Protein AF-A0A942NJM6-F1 (afdb_monomer_lite)

Structure (mmCIF, N/CA/C/O backbone):
data_AF-A0A942NJM6-F1
#
_entry.id   AF-A0A942NJM6-F1
#
loop_
_atom_site.group_PDB
_atom_site.id
_atom_site.type_symbol
_atom_site.label_atom_id
_atom_site.label_alt_id
_atom_site.label_comp_id
_atom_site.label_asym_id
_atom_site.label_entity_id
_atom_site.label_seq_id
_atom_site.pdbx_PDB_ins_code
_atom_site.Cartn_x
_atom_site.Cartn_y
_atom_site.Cartn_z
_atom_site.occupancy
_atom_site.B_iso_or_equiv
_atom_site.auth_seq_id
_atom_site.auth_comp_id
_atom_site.auth_asym_id
_atom_site.auth_atom_id
_atom_site.pdbx_PDB_model_num
ATOM 1 N N . GLN A 1 1 ? -23.965 47.104 -23.873 1.00 61.44 1 GLN A N 1
ATOM 2 C CA . GLN A 1 1 ? -25.409 47.124 -23.544 1.00 61.44 1 GLN A CA 1
ATOM 3 C C . GLN A 1 1 ? -26.081 45.790 -23.864 1.00 61.44 1 GLN A C 1
ATOM 5 O O . GLN A 1 1 ? -26.693 45.247 -22.961 1.00 61.44 1 GLN A O 1
ATOM 10 N N . LEU A 1 2 ? -25.876 45.207 -25.053 1.00 71.38 2 LEU A N 1
ATOM 11 C CA . LEU A 1 2 ? -26.487 43.927 -25.464 1.00 71.38 2 LEU A CA 1
ATOM 12 C C . LEU A 1 2 ? -26.211 42.726 -24.532 1.00 71.38 2 LEU A C 1
ATOM 14 O O . LEU A 1 2 ? -27.143 42.021 -24.177 1.00 71.38 2 LEU A O 1
ATOM 18 N N . LEU A 1 3 ? -24.970 42.528 -24.067 1.00 64.19 3 LEU A N 1
ATOM 19 C CA . LEU A 1 3 ? -24.635 41.389 -23.193 1.00 64.19 3 LEU A CA 1
ATOM 20 C C . LEU A 1 3 ? -25.312 41.462 -21.814 1.00 64.19 3 LEU A C 1
ATOM 22 O O . LEU A 1 3 ? -25.713 40.443 -21.269 1.00 64.19 3 LEU A O 1
ATOM 26 N N . LYS A 1 4 ? -25.457 42.670 -21.254 1.00 72.50 4 LYS A N 1
ATOM 27 C CA . LYS A 1 4 ? -26.149 42.854 -19.970 1.00 72.50 4 LYS A CA 1
ATOM 28 C C . LYS A 1 4 ? -27.629 42.509 -20.086 1.00 72.50 4 LYS A C 1
ATOM 30 O O . LYS A 1 4 ? -28.149 41.872 -19.185 1.00 72.50 4 LYS A O 1
ATOM 35 N N . GLN A 1 5 ? -28.266 42.909 -21.186 1.00 79.69 5 GLN A N 1
ATOM 36 C CA . GLN A 1 5 ? -29.666 42.580 -21.422 1.00 79.69 5 GLN A CA 1
ATOM 37 C C . GLN A 1 5 ? -29.846 41.071 -21.620 1.00 79.69 5 GLN A C 1
ATOM 39 O O . GLN A 1 5 ? -30.681 40.483 -20.957 1.00 79.69 5 GLN A O 1
ATOM 44 N N . ALA A 1 6 ? -28.973 40.429 -22.403 1.00 71.44 6 ALA A N 1
ATOM 45 C CA . ALA A 1 6 ? -29.017 38.981 -22.603 1.00 71.44 6 ALA A CA 1
ATOM 46 C C . ALA A 1 6 ? -28.858 38.180 -21.297 1.00 71.44 6 ALA A C 1
ATOM 48 O O . ALA A 1 6 ? -29.528 37.173 -21.116 1.00 71.44 6 ALA A O 1
ATOM 49 N N . ILE A 1 7 ? -27.995 38.624 -20.373 1.00 70.31 7 ILE A N 1
ATOM 50 C CA . ILE A 1 7 ? -27.845 37.973 -19.061 1.00 70.31 7 ILE A CA 1
ATOM 51 C C . ILE A 1 7 ? -29.121 38.122 -18.225 1.00 70.31 7 ILE A C 1
ATOM 53 O O . ILE A 1 7 ? -29.539 37.153 -17.605 1.00 70.31 7 ILE A O 1
ATOM 57 N N . ILE A 1 8 ? -29.738 39.310 -18.217 1.00 76.00 8 ILE A N 1
ATOM 58 C CA . ILE A 1 8 ? -30.998 39.550 -17.496 1.00 76.00 8 ILE A CA 1
ATOM 59 C C . ILE A 1 8 ? -32.103 38.655 -18.065 1.00 76.00 8 ILE A C 1
ATOM 61 O O . ILE A 1 8 ? -32.748 37.936 -17.314 1.00 76.00 8 ILE A O 1
ATOM 65 N N . ASP A 1 9 ? -32.239 38.618 -19.390 1.00 76.25 9 ASP A N 1
ATOM 66 C CA . ASP A 1 9 ? -33.282 37.842 -20.060 1.00 76.25 9 ASP A CA 1
ATOM 67 C C . ASP A 1 9 ? -33.126 36.324 -19.817 1.00 76.25 9 ASP A C 1
ATOM 69 O O . ASP A 1 9 ? -34.122 35.621 -19.678 1.00 76.25 9 ASP A O 1
ATOM 73 N N . ILE A 1 10 ? -31.889 35.808 -19.737 1.00 71.31 10 ILE A N 1
ATOM 74 C CA . ILE A 1 10 ? -31.614 34.388 -19.439 1.00 71.31 10 ILE A CA 1
ATOM 75 C C . ILE A 1 10 ? -31.926 34.051 -17.978 1.00 71.31 10 ILE A C 1
ATOM 77 O O . ILE A 1 10 ? -32.500 33.000 -17.704 1.00 71.31 10 ILE A O 1
ATOM 81 N N . VAL A 1 11 ? -31.542 34.927 -17.046 1.00 68.19 11 VAL A N 1
ATOM 82 C CA . VAL A 1 11 ? -31.787 34.720 -15.612 1.00 68.19 11 VAL A CA 1
ATOM 83 C C . VAL A 1 11 ? -33.286 34.763 -15.306 1.00 68.19 11 VAL A C 1
ATOM 85 O O . VAL A 1 11 ? -33.770 33.910 -14.569 1.00 68.19 11 VAL A O 1
ATOM 88 N N . ASP A 1 12 ? -34.025 35.691 -15.918 1.00 70.69 12 ASP A N 1
ATOM 89 C CA . ASP A 1 12 ? -35.468 35.852 -15.694 1.00 70.69 12 ASP A CA 1
ATOM 90 C C . ASP A 1 12 ? -36.311 34.743 -16.354 1.00 70.69 12 ASP A C 1
ATOM 92 O O . ASP A 1 12 ? -37.451 34.511 -15.954 1.00 70.69 12 ASP A O 1
ATOM 96 N N . ALA A 1 13 ? -35.780 34.049 -17.367 1.00 68.12 13 ALA A N 1
ATOM 97 C CA . ALA A 1 13 ? -36.516 33.018 -18.098 1.00 68.12 13 ALA A CA 1
ATOM 98 C C . ALA A 1 13 ? -36.647 31.677 -17.347 1.00 68.12 13 ALA A C 1
ATOM 100 O O . ALA A 1 13 ? -37.438 30.842 -17.786 1.00 68.12 13 ALA A O 1
ATOM 101 N N . GLU A 1 14 ? -35.874 31.445 -16.273 1.00 59.50 14 GLU A N 1
ATOM 102 C CA . GLU A 1 14 ? -35.834 30.187 -15.491 1.00 59.50 14 GLU A CA 1
ATOM 103 C C . GLU A 1 14 ? -35.789 28.902 -16.356 1.00 59.50 14 GLU A C 1
ATOM 105 O O . GLU A 1 14 ? -36.275 27.836 -15.971 1.00 59.50 14 GLU A O 1
ATOM 110 N N . GLN A 1 15 ? -35.217 28.975 -17.564 1.00 63.19 15 GLN A N 1
ATOM 111 C CA . GLN A 1 15 ? -35.174 27.836 -18.477 1.00 63.19 15 GLN A CA 1
ATOM 112 C C . GLN A 1 15 ? -34.023 26.892 -18.119 1.00 63.19 15 GLN A C 1
ATOM 114 O O . GLN A 1 15 ? -32.854 27.275 -18.099 1.00 63.19 15 GLN A O 1
ATOM 119 N N . ASN A 1 16 ? -34.359 25.621 -17.886 1.00 62.72 16 ASN A N 1
ATOM 120 C CA . ASN A 1 16 ? -33.385 24.549 -17.694 1.00 62.72 16 ASN A CA 1
ATOM 121 C C . ASN A 1 16 ? -32.626 24.275 -19.005 1.00 62.72 16 ASN A C 1
ATOM 123 O O . ASN A 1 16 ? -33.103 23.530 -19.856 1.00 62.72 16 ASN A O 1
ATOM 127 N N . ASP A 1 17 ? -31.424 24.835 -19.143 1.00 63.38 17 ASP A N 1
ATOM 128 C CA . ASP A 1 17 ? -30.563 24.721 -20.339 1.00 63.38 17 ASP A CA 1
ATOM 129 C C . ASP A 1 17 ? -29.754 23.403 -20.404 1.00 63.38 17 ASP A C 1
ATOM 131 O O . ASP A 1 17 ? -28.777 23.263 -21.136 1.00 63.38 17 ASP A O 1
ATOM 135 N N . SER A 1 18 ? -30.125 22.399 -19.601 1.00 70.31 18 SER A N 1
ATOM 136 C CA . SER A 1 18 ? -29.426 21.111 -19.571 1.00 70.31 18 SER A CA 1
ATOM 137 C C . SER A 1 18 ? -30.276 20.004 -20.197 1.00 70.31 18 SER A C 1
ATOM 139 O O . SER A 1 18 ? -31.355 19.699 -19.677 1.00 70.31 18 SER A O 1
ATOM 141 N N . PRO A 1 19 ? -29.775 19.312 -21.241 1.00 70.12 19 PRO A N 1
ATOM 142 C CA . PRO A 1 19 ? -30.480 18.190 -21.862 1.00 70.12 19 PRO A CA 1
ATOM 143 C C . PRO A 1 19 ? -30.660 17.004 -20.902 1.00 70.12 19 PRO A C 1
ATOM 145 O O . PRO A 1 19 ? -31.461 16.113 -21.163 1.00 70.12 19 PRO A O 1
ATOM 148 N N . VAL A 1 20 ? -29.950 16.984 -19.768 1.00 75.00 20 VAL A N 1
ATOM 149 C CA . VAL A 1 20 ? -30.084 15.951 -18.729 1.00 75.00 20 VAL A CA 1
ATOM 150 C C . VAL A 1 20 ? -31.505 15.921 -18.157 1.00 75.00 20 VAL A C 1
ATOM 152 O O . VAL A 1 20 ? -32.086 14.844 -18.021 1.00 75.00 20 VAL A O 1
ATOM 155 N N . TYR A 1 21 ? -32.096 17.090 -17.891 1.00 71.56 21 TYR A N 1
ATOM 156 C CA . TYR A 1 21 ? -33.455 17.196 -17.342 1.00 71.56 21 TYR A CA 1
ATOM 157 C C . TYR A 1 21 ? -34.542 16.915 -18.384 1.00 71.56 21 TYR A C 1
ATOM 159 O O . TYR A 1 21 ? -35.691 16.684 -18.028 1.00 71.56 21 TYR A O 1
ATOM 167 N N . THR A 1 22 ? -34.187 16.880 -19.670 1.00 71.19 22 THR A N 1
ATOM 168 C CA . THR A 1 22 ? -35.099 16.467 -20.744 1.00 71.19 22 THR A CA 1
ATOM 169 C C . THR A 1 22 ? -35.362 14.959 -20.730 1.00 71.19 22 THR A C 1
ATOM 171 O O . THR A 1 22 ? -36.435 14.524 -21.138 1.00 71.19 22 THR A O 1
ATOM 174 N N . PHE A 1 23 ? -34.395 14.152 -20.276 1.00 70.69 23 PHE A N 1
ATOM 175 C CA . PHE A 1 23 ? -34.488 12.686 -20.306 1.00 70.69 23 PHE A CA 1
ATOM 176 C C . PHE A 1 23 ? -34.682 12.053 -18.923 1.00 70.69 23 PHE A C 1
ATOM 178 O O . PHE A 1 23 ? -35.143 10.915 -18.831 1.00 70.69 23 PHE A O 1
ATOM 185 N N . LEU A 1 24 ? -34.344 12.770 -17.848 1.00 75.12 24 LEU A N 1
ATOM 186 C CA . LEU A 1 24 ? -34.450 12.298 -16.468 1.00 75.12 24 LEU A CA 1
ATOM 187 C C . LEU A 1 24 ? -35.488 13.124 -15.699 1.00 75.12 24 LEU A C 1
ATOM 189 O O . LEU A 1 24 ? -35.146 13.998 -14.910 1.00 75.12 24 LEU A O 1
ATOM 193 N N . ASN A 1 25 ? -36.767 12.800 -15.902 1.00 67.00 25 ASN A N 1
ATOM 194 C CA . ASN A 1 25 ? -37.918 13.557 -15.377 1.00 67.00 25 ASN A CA 1
ATOM 195 C C . ASN A 1 25 ? -38.019 13.623 -13.836 1.00 67.00 25 ASN A C 1
ATOM 197 O O . ASN A 1 25 ? -38.842 14.370 -13.319 1.00 67.00 25 ASN A O 1
ATOM 201 N N . ASN A 1 26 ? -37.212 12.840 -13.109 1.00 69.62 26 ASN A N 1
ATOM 202 C CA . ASN A 1 26 ? -37.187 12.799 -11.640 1.00 69.62 26 ASN A CA 1
ATOM 203 C C . ASN A 1 26 ? -35.938 13.475 -11.044 1.00 69.62 26 ASN A C 1
ATOM 205 O O . ASN A 1 26 ? -35.648 13.292 -9.862 1.00 69.62 26 ASN A O 1
ATOM 209 N N . LEU A 1 27 ? -35.159 14.190 -11.859 1.00 62.00 27 LEU A N 1
ATOM 210 C CA . LEU A 1 27 ? -34.025 14.982 -11.400 1.00 62.00 27 LEU A CA 1
ATOM 211 C C . LEU A 1 27 ? -34.424 16.457 -11.380 1.00 62.00 27 LEU A C 1
ATOM 213 O O . LEU A 1 27 ? -34.828 17.001 -12.404 1.00 62.00 27 LEU A O 1
ATOM 217 N N . GLU A 1 28 ? -34.266 17.111 -10.234 1.00 65.12 28 GLU A N 1
ATOM 218 C CA . GLU A 1 28 ? -34.420 18.561 -10.126 1.00 65.12 28 GLU A CA 1
ATOM 219 C C . GLU A 1 28 ? -33.050 19.257 -10.233 1.00 65.12 28 GLU A C 1
ATOM 221 O O . GLU A 1 28 ? -32.035 18.703 -9.784 1.00 65.12 28 GLU A O 1
ATOM 226 N N . PRO A 1 29 ? -32.983 20.459 -10.832 1.00 64.69 29 PRO A N 1
ATOM 227 C CA . PRO A 1 29 ? -31.783 21.285 -10.809 1.00 64.69 29 PRO A CA 1
ATOM 228 C C . PRO A 1 29 ? -31.343 21.621 -9.377 1.00 64.69 29 PRO A C 1
ATOM 230 O O . PRO A 1 29 ? -32.194 21.846 -8.514 1.00 64.69 29 PRO A O 1
ATOM 233 N N . PRO A 1 30 ? -30.031 21.701 -9.093 1.00 61.28 30 PRO A N 1
ATOM 234 C CA . PRO A 1 30 ? -29.555 22.146 -7.790 1.00 61.28 30 PRO A CA 1
ATOM 235 C C . PRO A 1 30 ? -30.016 23.584 -7.517 1.00 61.28 30 PRO A C 1
ATOM 237 O O . PRO A 1 30 ? -29.624 24.508 -8.224 1.00 61.28 30 PRO A O 1
ATOM 240 N N . SER A 1 31 ? -30.825 23.791 -6.478 1.00 59.59 31 SER A N 1
ATOM 241 C CA . SER A 1 31 ? -31.174 25.133 -6.001 1.00 59.59 31 SER A CA 1
ATOM 242 C C . SER A 1 31 ? -30.037 25.699 -5.145 1.00 59.59 31 SER A C 1
ATOM 244 O O . SER A 1 31 ? -29.615 25.039 -4.188 1.00 59.59 31 SER A O 1
ATOM 246 N N . GLU A 1 32 ? -29.574 26.921 -5.420 1.00 40.41 32 GLU A N 1
ATOM 247 C CA . GLU A 1 32 ? -28.609 27.616 -4.561 1.00 40.41 32 GLU A CA 1
ATOM 248 C C . GLU A 1 32 ? -29.231 27.915 -3.186 1.00 40.41 32 GLU A C 1
ATOM 250 O O . GLU A 1 32 ? -29.909 28.919 -2.974 1.00 40.41 32 GLU A O 1
ATOM 255 N N . ARG A 1 33 ? -28.997 27.043 -2.200 1.00 36.31 33 ARG A N 1
ATOM 256 C CA . ARG A 1 33 ? -29.191 27.408 -0.794 1.00 36.31 33 ARG A CA 1
ATOM 257 C C . ARG A 1 33 ? -27.995 28.243 -0.363 1.00 36.31 33 ARG A C 1
ATOM 259 O O . ARG A 1 33 ? -26.930 27.700 -0.080 1.00 36.31 33 ARG A O 1
ATOM 266 N N . ILE A 1 34 ? -28.183 29.557 -0.283 1.00 33.53 34 ILE A N 1
ATOM 267 C CA . ILE A 1 34 ? -27.219 30.461 0.349 1.00 33.53 34 ILE A CA 1
ATOM 268 C C . ILE A 1 34 ? -27.221 30.169 1.860 1.00 33.53 34 ILE A C 1
ATOM 270 O O . ILE A 1 34 ? -27.981 30.750 2.631 1.00 33.53 34 ILE A O 1
ATOM 274 N N . ALA A 1 35 ? -26.384 29.223 2.279 1.00 30.16 35 ALA A N 1
ATOM 275 C CA . ALA A 1 35 ? -25.910 29.093 3.652 1.00 30.16 35 ALA A CA 1
ATOM 276 C C . ALA A 1 35 ? -24.592 29.883 3.785 1.00 30.16 35 ALA A C 1
ATOM 278 O O . ALA A 1 35 ? -23.827 29.941 2.818 1.00 30.16 35 ALA A O 1
ATOM 279 N N . PRO A 1 36 ? -24.307 30.520 4.937 1.00 28.09 36 PRO A N 1
ATOM 280 C CA . PRO A 1 36 ? -23.127 31.362 5.085 1.00 28.09 36 PRO A CA 1
ATOM 281 C C . PRO A 1 36 ? -21.844 30.561 4.818 1.00 28.09 36 PRO A C 1
ATOM 283 O O . PRO A 1 36 ? -21.578 29.528 5.425 1.00 28.09 36 PRO A O 1
ATOM 286 N N . THR A 1 37 ? -21.080 31.081 3.863 1.00 29.45 37 THR A N 1
ATOM 287 C CA . THR A 1 37 ? -19.813 30.616 3.291 1.00 29.45 37 THR A CA 1
ATOM 288 C C . THR A 1 37 ? -18.850 29.924 4.261 1.00 29.45 37 THR A C 1
ATOM 290 O O . THR A 1 37 ? -18.253 30.571 5.121 1.00 29.45 37 THR A O 1
ATOM 293 N N . VAL A 1 38 ? -18.548 28.656 3.971 1.00 25.66 38 VAL A N 1
ATOM 294 C CA . VAL A 1 38 ? -17.215 28.060 4.147 1.00 25.66 38 VAL A CA 1
ATOM 295 C C . VAL A 1 38 ? -16.777 27.585 2.761 1.00 25.66 38 VAL A C 1
ATOM 297 O O . VAL A 1 38 ? -17.541 26.931 2.057 1.00 25.66 38 VAL A O 1
ATOM 300 N N . LYS A 1 39 ? -15.586 28.007 2.322 1.00 27.00 39 LYS A N 1
ATOM 301 C CA . LYS A 1 39 ? -15.058 27.801 0.965 1.00 27.00 39 LYS A CA 1
ATOM 302 C C . LYS A 1 39 ? -15.051 26.314 0.582 1.00 27.00 39 LYS A C 1
ATOM 304 O O . LYS A 1 39 ? -14.188 25.569 1.033 1.00 27.00 39 LYS A O 1
ATOM 309 N N . ALA A 1 40 ? -15.976 25.921 -0.289 1.00 25.77 40 ALA A N 1
ATOM 310 C CA . ALA A 1 40 ? -15.977 24.632 -0.965 1.00 25.77 40 ALA A CA 1
ATOM 311 C C . ALA A 1 40 ? -15.141 24.732 -2.251 1.00 25.77 40 ALA A C 1
ATOM 313 O O . ALA A 1 40 ? -15.434 25.543 -3.130 1.00 25.77 40 ALA A O 1
ATOM 314 N N . SER A 1 41 ? -14.087 23.921 -2.346 1.00 27.52 41 SER A N 1
ATOM 315 C CA . SER A 1 41 ? -13.418 23.621 -3.614 1.00 27.52 41 SER A CA 1
ATOM 316 C C . SER A 1 41 ? -14.187 22.495 -4.304 1.00 27.52 41 SER A C 1
ATOM 318 O O . SER A 1 41 ? -14.565 21.513 -3.668 1.00 27.52 41 SER A O 1
ATOM 320 N N . ALA A 1 42 ? -14.460 22.676 -5.591 1.00 30.64 42 ALA A N 1
ATOM 321 C CA . ALA A 1 42 ? -15.361 21.856 -6.384 1.00 30.64 42 ALA A CA 1
ATOM 322 C C . ALA A 1 42 ? -14.867 20.410 -6.571 1.00 30.64 42 ALA A C 1
ATOM 324 O O . ALA A 1 42 ? -13.776 20.177 -7.087 1.00 30.64 42 ALA A O 1
ATOM 325 N N . THR A 1 43 ? -15.733 19.445 -6.259 1.00 29.17 43 THR A N 1
ATOM 326 C CA . THR A 1 43 ? -15.750 18.116 -6.881 1.00 29.17 43 THR A CA 1
ATOM 327 C C . THR A 1 43 ? -17.197 17.783 -7.239 1.00 29.17 43 THR A C 1
ATOM 329 O O . THR A 1 43 ? -18.073 17.707 -6.383 1.00 29.17 43 THR A O 1
ATOM 332 N N . VAL A 1 44 ? -17.469 17.633 -8.534 1.00 30.02 44 VAL A N 1
ATOM 333 C CA . VAL A 1 44 ? -18.710 17.033 -9.033 1.00 30.02 44 VAL A CA 1
ATOM 334 C C . VAL A 1 44 ? -18.560 15.518 -8.923 1.00 30.02 44 VAL A C 1
ATOM 336 O O . VAL A 1 44 ? -17.852 14.902 -9.713 1.00 30.02 44 VAL A O 1
ATOM 339 N N . SER A 1 45 ? -19.214 14.930 -7.922 1.00 30.03 45 SER A N 1
ATOM 340 C CA . SER A 1 45 ? -19.460 13.491 -7.828 1.00 30.03 45 SER A CA 1
ATOM 341 C C . SER A 1 45 ? -20.957 13.255 -7.995 1.00 30.03 45 SER A C 1
ATOM 343 O O . SER A 1 45 ? -21.758 13.670 -7.160 1.00 30.03 45 SER A O 1
ATOM 345 N N . ALA A 1 46 ? -21.334 12.598 -9.089 1.00 32.56 46 ALA A N 1
ATOM 346 C CA . ALA A 1 46 ? -22.652 12.008 -9.254 1.00 32.56 46 ALA A CA 1
ATOM 347 C C . ALA A 1 46 ? -22.538 10.505 -8.971 1.00 32.56 46 ALA A C 1
ATOM 349 O O . ALA A 1 46 ? -22.286 9.721 -9.880 1.00 32.56 46 ALA A O 1
ATOM 350 N N . ALA A 1 47 ? -22.698 10.111 -7.706 1.00 32.28 47 ALA A N 1
ATOM 351 C CA . ALA A 1 47 ? -23.079 8.757 -7.305 1.00 32.28 47 ALA A CA 1
ATOM 352 C C . ALA A 1 47 ? -23.504 8.751 -5.828 1.00 32.28 47 ALA A C 1
ATOM 354 O O . ALA A 1 47 ? -22.716 9.121 -4.967 1.00 32.28 47 ALA A O 1
ATOM 355 N N . ALA A 1 48 ? -24.750 8.324 -5.588 1.00 31.36 48 ALA A N 1
ATOM 356 C CA . ALA A 1 48 ? -25.368 7.955 -4.310 1.00 31.36 48 ALA A CA 1
ATOM 357 C C . ALA A 1 48 ? -25.062 8.868 -3.106 1.00 31.36 48 ALA A C 1
ATOM 359 O O . ALA A 1 48 ? -24.078 8.694 -2.394 1.00 31.36 48 ALA A O 1
ATOM 360 N N . ALA A 1 49 ? -25.983 9.796 -2.836 1.00 30.64 49 ALA A N 1
ATOM 361 C CA . ALA A 1 49 ? -26.027 10.538 -1.586 1.00 30.64 49 ALA A CA 1
ATOM 362 C C . ALA A 1 49 ? -26.103 9.568 -0.393 1.00 30.64 49 ALA A C 1
ATOM 364 O O . ALA A 1 49 ? -27.155 8.986 -0.116 1.00 30.64 49 ALA A O 1
ATOM 365 N N . GLU A 1 50 ? -24.999 9.420 0.338 1.00 33.12 50 GLU A N 1
ATOM 366 C CA . GLU A 1 50 ? -25.073 9.055 1.746 1.00 33.12 50 GLU A CA 1
ATOM 367 C C . GLU A 1 50 ? -25.907 10.142 2.428 1.00 33.12 50 GLU A C 1
ATOM 369 O O . GLU A 1 50 ? -25.585 11.331 2.397 1.00 33.12 50 GLU A O 1
ATOM 374 N N . THR A 1 51 ? -27.058 9.744 2.964 1.00 31.55 51 THR A N 1
ATOM 375 C CA . THR A 1 51 ? -27.889 10.634 3.772 1.00 31.55 51 THR A CA 1
ATOM 376 C C . THR A 1 51 ? -27.024 11.126 4.933 1.00 31.55 51 THR A C 1
ATOM 378 O O . THR A 1 51 ? -26.415 10.276 5.586 1.00 31.55 51 THR A O 1
ATOM 381 N N . PRO A 1 52 ? -26.946 12.438 5.229 1.00 35.94 52 PRO A N 1
ATOM 382 C CA . PRO A 1 52 ? -26.232 12.902 6.407 1.00 35.94 52 PRO A CA 1
ATOM 383 C C . PRO A 1 52 ? -26.946 12.321 7.627 1.00 35.94 52 PRO A C 1
ATOM 385 O O . PRO A 1 52 ? -28.035 12.763 8.001 1.00 35.94 52 PRO A O 1
ATOM 388 N N . LEU A 1 53 ? -26.373 11.267 8.205 1.00 35.84 53 LEU A N 1
ATOM 389 C CA . LEU A 1 53 ? -26.785 10.773 9.505 1.00 35.84 53 LEU A CA 1
ATOM 390 C C . LEU A 1 53 ? -26.552 11.918 10.494 1.00 35.84 53 LEU A C 1
ATOM 392 O O . LEU A 1 53 ? -25.495 12.551 10.492 1.00 35.84 53 LEU A O 1
ATOM 396 N N . ALA A 1 54 ? -27.573 12.210 11.300 1.00 34.75 54 ALA A N 1
ATOM 397 C CA . ALA A 1 54 ? -27.459 13.110 12.439 1.00 34.75 54 ALA A CA 1
ATOM 398 C C . ALA A 1 54 ? -26.198 12.758 13.254 1.00 34.75 54 ALA A C 1
ATOM 400 O O . ALA A 1 54 ? -25.852 11.575 13.307 1.00 34.75 54 ALA A O 1
ATOM 401 N N . PRO A 1 55 ? -25.516 13.734 13.884 1.00 38.41 55 PRO A N 1
ATOM 402 C CA . PRO A 1 55 ? -24.321 13.449 14.668 1.00 38.41 55 PRO A CA 1
ATOM 403 C C . PRO A 1 55 ? -24.678 12.422 15.746 1.00 38.41 55 PRO A C 1
ATOM 405 O O . PRO A 1 55 ? -25.426 12.726 16.677 1.00 38.41 55 PRO A O 1
ATOM 408 N N . GLU A 1 56 ? -24.204 11.184 15.575 1.00 50.44 56 GLU A N 1
ATOM 409 C CA . GLU A 1 56 ? -24.351 10.135 16.577 1.00 50.44 56 GLU A CA 1
ATOM 410 C C . GLU A 1 56 ? -23.740 10.669 17.873 1.00 50.44 56 GLU A C 1
ATOM 412 O O . GLU A 1 56 ? -22.589 11.110 17.906 1.00 50.44 56 GLU A O 1
ATOM 417 N N . SER A 1 57 ? -24.528 10.668 18.948 1.00 51.56 57 SER A N 1
ATOM 418 C CA . SER A 1 57 ? -24.031 10.975 20.284 1.00 51.56 57 SER A CA 1
ATOM 419 C C . SER A 1 57 ? -22.840 10.064 20.578 1.00 51.56 57 SER A C 1
ATOM 421 O O . SER A 1 57 ? -23.000 8.841 20.584 1.00 51.56 57 SER A O 1
ATOM 423 N N . VAL A 1 58 ? -21.661 10.648 20.804 1.00 57.06 58 VAL A N 1
ATOM 424 C CA . VAL A 1 58 ? -20.425 9.914 21.103 1.00 57.06 58 VAL A CA 1
ATOM 425 C C . VAL A 1 58 ? -20.679 9.002 22.302 1.00 57.06 58 VAL A C 1
ATOM 427 O O . VAL A 1 58 ? -20.880 9.478 23.417 1.00 57.06 58 VAL A O 1
ATOM 430 N N . ASN A 1 59 ? -20.719 7.689 22.073 1.00 73.38 59 ASN A N 1
ATOM 431 C CA . ASN A 1 59 ? -20.846 6.702 23.139 1.00 73.38 59 ASN A CA 1
ATOM 432 C C . ASN A 1 59 ? -19.519 6.684 23.925 1.00 73.38 59 ASN A C 1
ATOM 434 O O . ASN A 1 59 ? -18.502 6.299 23.341 1.00 73.38 59 ASN A O 1
ATOM 438 N N . PRO A 1 60 ? -19.491 7.062 25.220 1.00 75.12 60 PRO A N 1
ATOM 439 C CA . PRO A 1 60 ? -18.249 7.128 25.994 1.00 75.12 60 PRO A CA 1
ATOM 440 C C . PRO A 1 60 ? -17.469 5.806 26.002 1.00 75.12 60 PRO A C 1
ATOM 442 O O . PRO A 1 60 ? -16.243 5.812 25.954 1.00 75.12 60 PRO A O 1
ATOM 445 N N . ALA A 1 61 ? -18.171 4.667 25.968 1.00 83.06 61 ALA A N 1
ATOM 446 C CA . ALA A 1 61 ? -17.540 3.352 25.887 1.00 83.06 61 ALA A CA 1
ATOM 447 C C . ALA A 1 61 ? -16.867 3.096 24.525 1.00 83.06 61 ALA A C 1
ATOM 449 O O . ALA A 1 61 ? -15.835 2.435 24.469 1.00 83.06 61 ALA A O 1
ATOM 450 N N . ALA A 1 62 ? -17.414 3.628 23.426 1.00 86.81 62 ALA A N 1
ATOM 451 C CA . ALA A 1 62 ? -16.793 3.516 22.105 1.00 86.81 62 ALA A CA 1
ATOM 452 C C . ALA A 1 62 ? -15.530 4.385 21.998 1.00 86.81 62 ALA A C 1
ATOM 454 O O . ALA A 1 62 ? -14.550 3.957 21.396 1.00 86.81 62 ALA A O 1
ATOM 455 N N . SER A 1 63 ? -15.524 5.567 22.623 1.00 88.69 63 SER A N 1
ATOM 456 C CA . SER A 1 63 ? -14.335 6.430 22.674 1.00 88.69 63 SER A CA 1
ATOM 457 C C . SER A 1 63 ? -13.178 5.762 23.420 1.00 88.69 63 SER A C 1
ATOM 459 O O . SER A 1 63 ? -12.052 5.758 22.931 1.00 88.69 63 SER A O 1
ATOM 461 N N . GLU A 1 64 ? -13.462 5.151 24.571 1.00 92.56 64 GLU A N 1
ATOM 462 C CA . GLU A 1 64 ? -12.466 4.422 25.365 1.00 92.56 64 GLU A CA 1
ATOM 463 C C . GLU A 1 64 ? -11.903 3.214 24.595 1.00 92.56 64 GLU A C 1
ATOM 465 O O . GLU A 1 64 ? -10.690 3.030 24.500 1.00 92.56 64 GLU A O 1
ATOM 470 N N . LEU A 1 65 ? -12.776 2.418 23.964 1.00 94.12 65 LEU A N 1
ATOM 471 C CA . LEU A 1 65 ? -12.356 1.289 23.128 1.00 94.12 65 LEU A CA 1
ATOM 472 C C . LEU A 1 65 ? -11.488 1.732 21.945 1.00 94.12 65 LEU A C 1
ATOM 474 O O . LEU A 1 65 ? -10.532 1.038 21.601 1.00 94.12 65 LEU A O 1
ATOM 478 N N . LEU A 1 66 ? -11.807 2.871 21.324 1.00 93.81 66 LEU A N 1
ATOM 479 C CA . LEU A 1 66 ? -11.011 3.432 20.237 1.00 93.81 66 LEU A CA 1
ATOM 480 C C . LEU A 1 66 ? -9.621 3.841 20.722 1.00 93.81 66 LEU A C 1
ATOM 482 O O . LEU A 1 66 ? -8.634 3.480 20.086 1.00 93.81 66 LEU A O 1
ATOM 486 N N . GLN A 1 67 ? -9.530 4.529 21.860 1.00 94.00 67 GLN A N 1
ATOM 487 C CA . GLN A 1 67 ? -8.245 4.929 22.429 1.00 94.00 67 GLN A CA 1
ATOM 488 C C . GLN A 1 67 ? -7.367 3.710 22.742 1.00 94.00 67 GLN A C 1
ATOM 490 O O . GLN A 1 67 ? -6.195 3.682 22.368 1.00 94.00 67 GLN A O 1
ATOM 495 N N . GLN A 1 68 ? -7.943 2.659 23.332 1.00 96.56 68 GLN A N 1
ATOM 496 C CA . GLN A 1 68 ? -7.228 1.403 23.574 1.00 96.56 68 GLN A CA 1
ATOM 497 C C . GLN A 1 68 ? -6.814 0.707 22.269 1.00 96.56 68 GLN A C 1
ATOM 499 O O . GLN A 1 68 ? -5.728 0.135 22.195 1.00 96.56 68 GLN A O 1
ATOM 504 N N . ALA A 1 69 ? -7.652 0.748 21.227 1.00 95.69 69 ALA A N 1
ATOM 505 C CA . ALA A 1 69 ? -7.343 0.127 19.938 1.00 95.69 69 ALA A CA 1
ATOM 506 C C . ALA A 1 69 ? -6.196 0.849 19.218 1.00 95.69 69 ALA A C 1
ATOM 508 O O . ALA A 1 69 ? -5.351 0.201 18.594 1.00 95.69 69 ALA A O 1
ATOM 509 N N . ILE A 1 70 ? -6.164 2.179 19.315 1.00 93.06 70 ILE A N 1
ATOM 510 C CA . ILE A 1 70 ? -5.068 3.015 18.824 1.00 93.06 70 ILE A CA 1
ATOM 511 C C . ILE A 1 70 ? -3.788 2.664 19.582 1.00 93.06 70 ILE A C 1
ATOM 513 O O . ILE A 1 70 ? -2.804 2.300 18.947 1.00 93.06 70 ILE A O 1
ATOM 517 N N . GLU A 1 71 ? -3.816 2.665 20.916 1.00 94.88 71 GLU A N 1
ATOM 518 C CA . GLU A 1 71 ? -2.650 2.340 21.748 1.00 94.88 71 GLU A CA 1
ATOM 519 C C . GLU A 1 71 ? -2.114 0.922 21.485 1.00 94.88 71 GLU A C 1
ATOM 521 O O . GLU A 1 71 ? -0.905 0.703 21.389 1.00 94.88 71 GLU A O 1
ATOM 526 N N . ALA A 1 72 ? -3.003 -0.053 21.282 1.00 96.62 72 ALA A N 1
ATOM 527 C CA . ALA A 1 72 ? -2.616 -1.405 20.895 1.00 96.62 72 ALA A CA 1
ATOM 528 C C . ALA A 1 72 ? -1.876 -1.424 19.544 1.00 96.62 72 ALA A C 1
ATOM 530 O O . ALA A 1 72 ? -0.846 -2.089 19.422 1.00 96.62 72 ALA A O 1
ATOM 531 N N . LYS A 1 73 ? -2.335 -0.655 18.541 1.00 94.12 73 LYS A N 1
ATOM 532 C CA . LYS A 1 73 ? -1.615 -0.497 17.261 1.00 94.12 73 LYS A CA 1
ATOM 533 C C . LYS A 1 73 ? -0.244 0.153 17.461 1.00 94.12 73 LYS A C 1
ATOM 535 O O . LYS A 1 73 ? 0.724 -0.370 16.906 1.00 94.12 73 LYS A O 1
ATOM 540 N N . LYS A 1 74 ? -0.145 1.210 18.279 1.00 91.56 74 LYS A N 1
ATOM 541 C CA . LYS A 1 74 ? 1.132 1.890 18.580 1.00 91.56 74 LYS A CA 1
ATOM 542 C C . LYS A 1 74 ? 2.169 0.912 19.126 1.00 91.56 74 LYS A C 1
ATOM 544 O O . LYS A 1 74 ?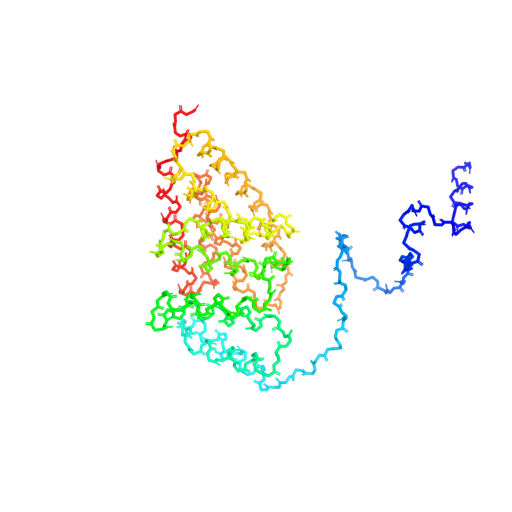 3.305 0.846 18.654 1.00 91.56 74 LYS A O 1
ATOM 549 N N . ASN A 1 75 ? 1.728 0.051 20.041 1.00 94.25 75 ASN A N 1
ATOM 550 C CA . ASN A 1 75 ? 2.539 -1.003 20.651 1.00 94.25 75 ASN A CA 1
ATOM 551 C C . ASN A 1 75 ? 2.716 -2.253 19.770 1.00 94.25 75 ASN A C 1
ATOM 553 O O . ASN A 1 75 ? 3.308 -3.239 20.205 1.00 94.25 75 ASN A O 1
ATOM 557 N N . SER A 1 76 ? 2.238 -2.227 18.521 1.00 94.75 76 SER A N 1
ATOM 558 C CA . SER A 1 76 ? 2.245 -3.362 17.587 1.00 94.75 76 SER A CA 1
ATOM 559 C C . SER A 1 76 ? 1.494 -4.610 18.088 1.00 94.75 76 SER A C 1
ATOM 561 O O . SER A 1 76 ? 1.664 -5.696 17.527 1.00 94.75 76 SER A O 1
ATOM 563 N N . ASP A 1 77 ? 0.620 -4.470 19.090 1.00 97.38 77 ASP A N 1
ATOM 564 C CA . ASP A 1 77 ? -0.288 -5.520 19.557 1.00 97.38 77 ASP A CA 1
ATOM 565 C C . ASP A 1 77 ? -1.546 -5.561 18.678 1.00 97.38 77 ASP A C 1
ATOM 567 O O . ASP A 1 77 ? -2.658 -5.162 19.038 1.00 97.38 77 ASP A O 1
ATOM 571 N N . PHE A 1 78 ? -1.353 -6.044 17.454 1.00 97.69 78 PHE A N 1
ATOM 572 C CA . PHE A 1 78 ? -2.426 -6.139 16.471 1.00 97.69 78 PHE A CA 1
ATOM 573 C C . PHE A 1 78 ? -3.488 -7.185 16.832 1.00 97.69 78 PHE A C 1
ATOM 575 O O . PHE A 1 78 ? -4.610 -7.104 16.329 1.00 97.69 78 PHE A O 1
ATOM 582 N N . LEU A 1 79 ? -3.170 -8.149 17.704 1.00 97.81 79 LEU A N 1
ATOM 583 C CA . LEU A 1 79 ? -4.141 -9.138 18.165 1.00 97.81 79 LEU A CA 1
ATOM 584 C C . LEU A 1 79 ? -5.133 -8.501 19.146 1.00 97.81 79 LEU A C 1
ATOM 586 O O . LEU A 1 79 ? -6.344 -8.684 18.992 1.00 97.81 79 LEU A O 1
ATOM 590 N N . LEU A 1 80 ? -4.642 -7.689 20.088 1.00 98.25 80 LEU A N 1
ATOM 591 C CA . LEU A 1 80 ? -5.494 -6.872 20.946 1.00 98.25 80 LEU A CA 1
ATOM 592 C C . LEU A 1 80 ? -6.268 -5.829 20.131 1.00 98.25 80 LEU A C 1
ATOM 594 O O . LEU A 1 80 ? -7.486 -5.720 20.284 1.00 98.25 80 LEU A O 1
ATOM 598 N N . ALA A 1 81 ? -5.607 -5.125 19.204 1.00 98.19 81 ALA A N 1
ATOM 599 C CA . ALA A 1 81 ? -6.277 -4.159 18.332 1.00 98.19 81 ALA A CA 1
ATOM 600 C C . ALA A 1 81 ? -7.429 -4.808 17.543 1.00 98.19 81 ALA A C 1
ATOM 602 O O . ALA A 1 81 ? -8.528 -4.258 17.486 1.00 98.19 81 ALA A O 1
ATOM 603 N N . LYS A 1 82 ? -7.226 -6.016 16.995 1.00 98.31 82 LYS A N 1
ATOM 604 C CA . LYS A 1 82 ? -8.278 -6.796 16.323 1.00 98.31 82 LYS A CA 1
ATOM 605 C C . LYS A 1 82 ? -9.470 -7.051 17.250 1.00 98.31 82 LYS A C 1
ATOM 607 O O . LYS A 1 82 ? -10.616 -6.859 16.837 1.00 98.31 82 LYS A O 1
ATOM 612 N N . ALA A 1 83 ? -9.233 -7.467 18.494 1.00 98.19 83 ALA A N 1
ATOM 613 C CA . ALA A 1 83 ? -10.302 -7.715 19.463 1.00 98.19 83 ALA A CA 1
ATOM 614 C C . ALA A 1 83 ? -11.092 -6.434 19.806 1.00 98.19 83 ALA A C 1
ATOM 616 O O . ALA A 1 83 ? -12.327 -6.457 19.885 1.00 98.19 83 ALA A O 1
ATOM 617 N N . LEU A 1 84 ? -10.399 -5.302 19.941 1.00 98.19 84 LEU A N 1
ATOM 618 C CA . LEU A 1 84 ? -11.008 -4.004 20.234 1.00 98.19 84 LEU A CA 1
ATOM 619 C C . LEU A 1 84 ? -11.817 -3.466 19.043 1.00 98.19 84 LEU A C 1
ATOM 621 O O . LEU A 1 84 ? -12.987 -3.124 19.214 1.00 98.19 84 LEU A O 1
ATOM 625 N N . TYR A 1 85 ? -11.278 -3.506 17.818 1.00 97.50 85 TYR A N 1
ATOM 626 C CA . TYR A 1 85 ? -12.028 -3.127 16.609 1.00 97.50 85 TYR A CA 1
ATOM 627 C C . TYR A 1 85 ? -13.208 -4.059 16.320 1.00 97.50 85 TYR A C 1
ATOM 629 O O . TYR A 1 85 ? -14.239 -3.606 15.827 1.00 97.50 85 TYR A O 1
ATOM 637 N N . THR A 1 86 ? -13.119 -5.338 16.698 1.00 97.25 86 THR A N 1
ATOM 638 C CA . THR A 1 86 ? -14.275 -6.249 16.656 1.00 97.25 86 THR A CA 1
ATOM 639 C C . THR A 1 86 ? -15.394 -5.751 17.572 1.00 97.25 86 THR A C 1
ATOM 641 O O . THR A 1 86 ? -16.570 -5.815 17.213 1.00 97.25 86 THR A O 1
ATOM 644 N N . SER A 1 87 ? -15.044 -5.243 18.754 1.00 95.94 87 SER A N 1
ATOM 645 C CA . SER A 1 87 ? -16.012 -4.698 19.712 1.00 95.94 87 SER A CA 1
ATOM 646 C C . SER A 1 87 ? -16.612 -3.380 19.214 1.00 95.94 87 SER A C 1
ATOM 648 O O . SER A 1 87 ? -17.831 -3.226 19.244 1.00 95.94 87 SER A O 1
ATOM 650 N N . LEU A 1 88 ? -15.791 -2.481 18.658 1.00 94.62 88 LEU A N 1
ATOM 651 C CA . LEU A 1 88 ? -16.250 -1.239 18.018 1.00 94.62 88 LEU A CA 1
ATOM 652 C C . LEU A 1 88 ? -17.208 -1.508 16.852 1.00 94.62 88 LEU A C 1
ATOM 654 O O . LEU A 1 88 ? -18.283 -0.915 16.783 1.00 94.62 88 LEU A O 1
ATOM 658 N N . HIS A 1 89 ? -16.873 -2.460 15.979 1.00 93.62 89 HIS A N 1
ATOM 659 C CA . HIS A 1 89 ? -17.743 -2.843 14.872 1.00 93.62 89 HIS A CA 1
ATOM 660 C C . HIS A 1 89 ? -19.086 -3.407 15.361 1.00 93.62 89 HIS A C 1
ATOM 662 O O . HIS A 1 89 ? -20.125 -3.086 14.794 1.00 93.62 89 HIS A O 1
ATOM 668 N N . LYS A 1 90 ? -19.106 -4.191 16.448 1.00 93.12 90 LYS A N 1
ATOM 669 C CA . LYS A 1 90 ? -20.362 -4.686 17.042 1.00 93.12 90 LYS A CA 1
ATOM 670 C C . LYS A 1 90 ? -21.232 -3.565 17.611 1.00 93.12 90 LYS A C 1
ATOM 672 O O . LYS A 1 90 ? -22.453 -3.664 17.529 1.00 93.12 90 LYS A O 1
ATOM 677 N N . LEU A 1 91 ? -20.621 -2.531 18.192 1.00 90.31 91 LEU A N 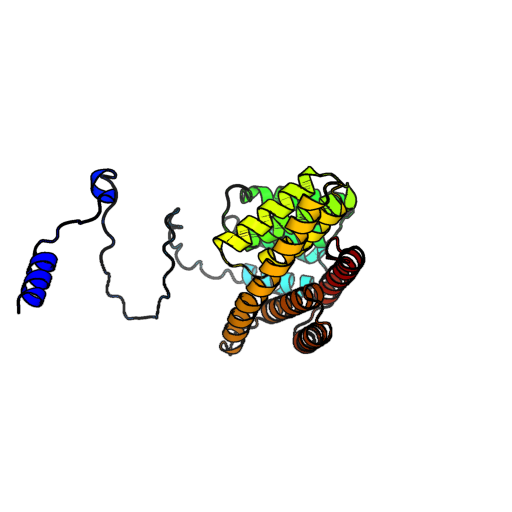1
ATOM 678 C CA . LEU A 1 91 ? -21.341 -1.376 18.736 1.00 90.31 91 LEU A CA 1
ATOM 679 C C . LEU A 1 91 ? -21.928 -0.490 17.629 1.00 90.31 91 LEU A C 1
ATOM 681 O O . LEU A 1 91 ? -23.050 -0.010 17.772 1.00 90.31 91 LEU A O 1
ATOM 685 N N . SER A 1 92 ? -21.202 -0.325 16.522 1.00 87.12 92 SER A N 1
ATOM 686 C CA . SER A 1 92 ? -21.590 0.545 15.406 1.00 87.12 92 SER A CA 1
ATOM 687 C C . SER A 1 92 ? -21.366 -0.144 14.048 1.00 87.12 92 SER A C 1
ATOM 689 O O . SER A 1 92 ? -20.481 0.254 13.285 1.00 87.12 92 SER A O 1
ATOM 691 N N . PRO A 1 93 ? -22.174 -1.159 13.682 1.00 84.75 93 PRO A N 1
ATOM 692 C CA . PRO A 1 93 ? -21.909 -2.024 12.523 1.00 84.75 93 PRO A CA 1
ATOM 693 C C . PRO A 1 93 ? -22.020 -1.322 11.167 1.00 84.75 93 PRO A C 1
ATOM 695 O O . PRO A 1 93 ? -21.534 -1.839 10.166 1.00 84.75 93 PRO A O 1
ATOM 698 N N . ARG A 1 94 ? -22.649 -0.141 11.120 1.00 83.56 94 ARG A N 1
ATOM 699 C CA . ARG A 1 94 ? -22.811 0.655 9.894 1.00 83.56 94 ARG A CA 1
ATOM 700 C C . ARG A 1 94 ? -21.579 1.485 9.534 1.00 83.56 94 ARG A C 1
ATOM 702 O O . ARG A 1 94 ? -21.517 2.011 8.430 1.00 83.56 94 ARG A O 1
ATOM 709 N N . GLN A 1 95 ? -20.621 1.626 10.447 1.00 88.12 95 GLN A N 1
ATOM 710 C CA . GLN A 1 95 ? -19.448 2.461 10.221 1.00 88.12 95 GLN A CA 1
ATOM 711 C C . GLN A 1 95 ? -18.356 1.657 9.500 1.00 88.12 95 GLN A C 1
ATOM 713 O O . GLN A 1 95 ? -17.729 0.764 10.077 1.00 88.12 95 GLN A O 1
ATOM 718 N N . SER A 1 96 ? -18.118 1.994 8.230 1.00 92.62 96 SER A N 1
ATOM 719 C CA . SER A 1 96 ? -17.114 1.346 7.371 1.00 92.62 96 SER A CA 1
ATOM 720 C C . SER A 1 96 ? -15.697 1.427 7.946 1.00 92.62 96 SER A C 1
ATOM 722 O O . SER A 1 96 ? -14.941 0.464 7.822 1.00 92.62 96 SER A O 1
ATOM 724 N N . GLN A 1 97 ? -15.368 2.511 8.657 1.00 94.06 97 GLN A N 1
ATOM 725 C CA . GLN A 1 97 ? -14.074 2.692 9.324 1.00 94.06 97 GLN A CA 1
ATOM 726 C C . GLN A 1 97 ? -13.725 1.555 10.294 1.00 94.06 97 GLN A C 1
ATOM 728 O O . GLN A 1 97 ? -12.572 1.131 10.356 1.00 94.06 97 GLN A O 1
ATOM 733 N N . TRP A 1 98 ? -14.705 0.980 11.002 1.00 94.62 98 TRP A N 1
ATOM 734 C CA . TRP A 1 98 ? -14.436 -0.139 11.911 1.00 94.62 98 TRP A CA 1
ATOM 735 C C . TRP A 1 98 ? -14.133 -1.422 11.160 1.00 94.62 98 TRP A C 1
ATOM 737 O O . TRP A 1 98 ? -13.259 -2.173 11.578 1.00 94.62 98 TRP A O 1
ATOM 747 N N . VAL A 1 99 ? -14.795 -1.651 10.027 1.00 96.75 99 VAL A N 1
ATOM 748 C CA . VAL A 1 99 ? -14.505 -2.795 9.156 1.00 96.75 99 VAL A CA 1
ATOM 749 C C . VAL A 1 99 ? -13.106 -2.666 8.548 1.00 96.75 99 VAL A C 1
ATOM 751 O O . VAL A 1 99 ? -12.350 -3.635 8.532 1.00 96.75 99 VAL A O 1
ATOM 754 N N . GLN A 1 100 ? -12.734 -1.461 8.113 1.00 97.75 100 GLN A N 1
ATOM 755 C CA . GLN A 1 100 ? -11.406 -1.148 7.576 1.00 97.75 100 GLN A CA 1
ATOM 756 C C . GLN A 1 100 ? -10.308 -1.381 8.622 1.00 97.75 100 GLN A C 1
ATOM 758 O O . GLN A 1 100 ? -9.398 -2.181 8.395 1.00 97.75 100 GLN A O 1
ATOM 763 N N . GLN A 1 101 ? -10.421 -0.760 9.801 1.00 97.44 101 GLN A N 1
ATOM 764 C CA . GLN A 1 101 ? -9.427 -0.918 10.866 1.00 97.44 101 GLN A CA 1
ATOM 765 C C . GLN A 1 101 ? -9.374 -2.353 11.408 1.00 97.44 101 GLN A C 1
ATOM 767 O O . GLN A 1 101 ? -8.291 -2.856 11.709 1.00 97.44 101 GLN A O 1
ATOM 772 N N . LEU A 1 102 ? -10.512 -3.052 11.465 1.00 98.25 102 LEU A N 1
ATOM 773 C CA . LEU A 1 102 ? -10.555 -4.466 11.826 1.00 98.25 102 LEU A CA 1
ATOM 774 C C . LEU A 1 102 ? -9.814 -5.335 10.801 1.00 98.25 102 LEU A C 1
ATOM 776 O O . LEU A 1 102 ? -9.012 -6.181 11.198 1.00 98.25 102 LEU A O 1
ATOM 780 N N . ALA A 1 103 ? -10.034 -5.130 9.499 1.00 98.50 103 ALA A N 1
ATOM 781 C CA . ALA A 1 103 ? -9.317 -5.860 8.454 1.00 98.50 103 ALA A CA 1
ATOM 782 C C . ALA A 1 103 ? -7.803 -5.595 8.524 1.00 98.50 103 ALA A C 1
ATOM 784 O O . ALA A 1 103 ? -7.008 -6.538 8.484 1.00 98.50 103 ALA A O 1
ATOM 785 N N . LEU A 1 104 ? -7.408 -4.328 8.705 1.00 97.69 104 LEU A N 1
ATOM 786 C CA . LEU A 1 104 ? -6.016 -3.912 8.880 1.00 97.69 104 LEU A CA 1
ATOM 787 C C . LEU A 1 104 ? -5.356 -4.617 10.073 1.00 97.69 104 LEU A C 1
ATOM 789 O O . LEU A 1 104 ? -4.316 -5.261 9.914 1.00 97.69 104 LEU A O 1
ATOM 793 N N . ALA A 1 105 ? -5.972 -4.529 11.254 1.00 98.31 105 ALA A N 1
ATOM 794 C CA . ALA A 1 105 ? -5.467 -5.174 12.462 1.00 98.31 105 ALA A CA 1
ATOM 795 C C . ALA A 1 105 ? -5.391 -6.698 12.292 1.00 98.31 105 ALA A C 1
ATOM 797 O O . ALA A 1 105 ? -4.401 -7.316 12.678 1.00 98.31 105 ALA A O 1
ATOM 798 N N . THR A 1 106 ? -6.388 -7.297 11.636 1.00 98.62 106 THR A N 1
ATOM 799 C CA . THR A 1 106 ? -6.449 -8.743 11.404 1.00 98.62 106 THR A CA 1
ATOM 800 C C . THR A 1 106 ? -5.258 -9.240 10.593 1.00 98.62 106 THR A C 1
ATOM 802 O O . THR A 1 106 ? -4.540 -10.118 11.069 1.00 98.62 106 THR A O 1
ATOM 805 N N . TYR A 1 107 ? -4.968 -8.666 9.418 1.00 98.12 107 TYR A N 1
ATOM 806 C CA . TYR A 1 107 ? -3.835 -9.168 8.629 1.00 98.12 107 TYR A CA 1
ATOM 807 C C . TYR A 1 107 ? -2.478 -8.809 9.252 1.00 98.12 107 TYR A C 1
ATOM 809 O O . TYR A 1 107 ? -1.502 -9.545 9.077 1.00 98.12 107 TYR A O 1
ATOM 817 N N . LYS A 1 108 ? -2.387 -7.685 9.977 1.00 96.75 108 LYS A N 1
ATOM 818 C CA . LYS A 1 108 ? -1.160 -7.279 10.679 1.00 96.75 108 LYS A CA 1
ATOM 819 C C . LYS A 1 108 ? -0.841 -8.183 11.872 1.00 96.75 108 LYS A C 1
ATOM 821 O O . LYS A 1 108 ? 0.340 -8.381 12.146 1.00 96.75 108 LYS A O 1
ATOM 826 N N . ALA A 1 109 ? -1.851 -8.778 12.514 1.00 97.62 109 ALA A N 1
ATOM 827 C CA . ALA A 1 109 ? -1.674 -9.717 13.622 1.00 97.62 109 ALA A CA 1
ATOM 828 C C . ALA A 1 109 ? -0.967 -11.017 13.216 1.00 97.62 109 ALA A C 1
ATOM 830 O O . ALA A 1 109 ? -0.334 -11.642 14.062 1.00 97.62 109 ALA A O 1
ATOM 831 N N . LYS A 1 110 ? -1.055 -11.425 11.938 1.00 97.19 110 LYS A N 1
ATOM 832 C CA . LYS A 1 110 ? -0.417 -12.648 11.405 1.00 97.19 110 LYS A CA 1
ATOM 833 C C . LYS A 1 110 ? -0.734 -13.916 12.220 1.00 97.19 110 LYS A C 1
ATOM 835 O O . LYS A 1 110 ? 0.082 -14.833 12.263 1.00 97.19 110 LYS A O 1
ATOM 840 N N . TYR A 1 111 ? -1.898 -13.953 12.868 1.00 97.19 111 TYR A N 1
ATOM 841 C CA . TYR A 1 111 ? -2.343 -15.044 13.733 1.00 97.19 111 TYR A CA 1
ATOM 842 C C . TYR A 1 111 ? -3.549 -15.776 13.114 1.00 97.19 111 TYR A C 1
ATOM 844 O O . TYR A 1 111 ? -4.453 -15.098 12.624 1.00 97.19 111 TYR A O 1
ATOM 852 N N . PRO A 1 112 ? -3.619 -17.124 13.165 1.00 97.44 112 PRO A N 1
ATOM 853 C CA . PRO A 1 112 ? -2.603 -18.043 13.703 1.00 97.44 112 PRO A CA 1
ATOM 854 C C . PRO A 1 112 ? -1.329 -18.107 12.848 1.00 97.44 112 PRO A C 1
ATOM 856 O O . PRO A 1 112 ? -0.269 -18.473 13.346 1.00 97.44 112 PRO A O 1
ATOM 859 N N . ASP A 1 113 ? -1.424 -17.693 11.589 1.00 97.81 113 ASP A N 1
ATOM 860 C C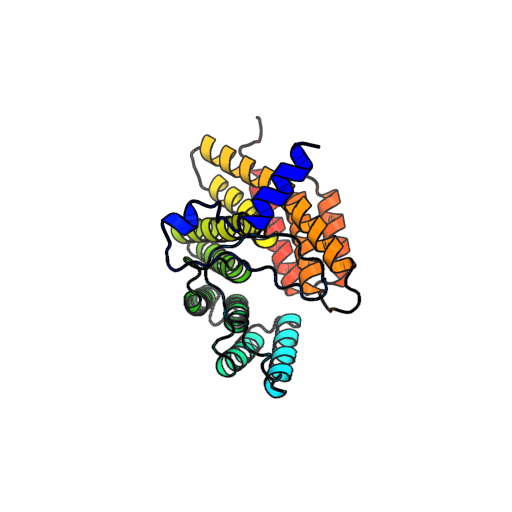A . ASP A 1 113 ? -0.309 -17.506 10.670 1.00 97.81 113 ASP A CA 1
ATOM 861 C C . ASP A 1 113 ? -0.649 -16.392 9.657 1.00 97.81 113 ASP A C 1
ATOM 863 O O . ASP A 1 113 ? -1.811 -15.969 9.563 1.00 97.81 113 ASP A O 1
ATOM 867 N N . PRO A 1 114 ? 0.336 -15.888 8.887 1.00 97.75 114 PRO A N 1
ATOM 868 C CA . PRO A 1 114 ? 0.110 -14.796 7.944 1.00 97.75 114 PRO A CA 1
ATOM 869 C C . PRO A 1 114 ? -0.951 -15.077 6.874 1.00 97.75 114 PRO A C 1
ATOM 871 O O . PRO A 1 114 ? -1.676 -14.156 6.500 1.00 97.75 114 PRO A O 1
ATOM 874 N N . LEU A 1 115 ? -1.052 -16.311 6.368 1.00 98.38 115 LEU A N 1
ATOM 875 C CA . LEU A 1 115 ? -1.984 -16.643 5.290 1.00 98.38 115 LEU A CA 1
ATOM 876 C C . LEU A 1 115 ? -3.421 -16.655 5.814 1.00 98.38 115 LEU A C 1
ATOM 878 O O . LEU A 1 115 ? -4.284 -15.996 5.233 1.00 98.38 115 LEU A O 1
ATOM 882 N N . ASN A 1 116 ? -3.670 -17.346 6.927 1.00 98.44 116 ASN A N 1
ATOM 883 C CA . ASN A 1 116 ? -4.998 -17.388 7.538 1.00 98.44 116 ASN A CA 1
ATOM 884 C C . ASN A 1 116 ? -5.466 -15.991 7.977 1.00 98.44 116 ASN A C 1
ATOM 886 O O . ASN A 1 116 ? -6.613 -15.626 7.724 1.00 98.44 116 ASN A O 1
ATOM 890 N N . ALA A 1 117 ? -4.564 -15.168 8.521 1.00 98.62 117 ALA A N 1
ATOM 891 C CA . ALA A 1 117 ? -4.864 -13.780 8.869 1.00 98.62 117 ALA A CA 1
ATOM 892 C C . ALA A 1 117 ? -5.262 -12.926 7.645 1.00 98.62 117 ALA A C 1
ATOM 894 O O . ALA A 1 117 ? -6.180 -12.110 7.723 1.00 98.62 117 ALA A O 1
ATOM 895 N N . LEU A 1 118 ? -4.602 -13.111 6.495 1.00 98.75 118 LEU A N 1
ATOM 896 C CA . LEU A 1 118 ? -4.948 -12.409 5.252 1.00 98.75 118 LEU A CA 1
ATOM 897 C C . LEU A 1 118 ? -6.298 -12.855 4.684 1.00 98.75 118 LEU A C 1
ATOM 899 O O . LEU A 1 118 ? -7.066 -12.015 4.219 1.00 98.75 118 LEU A O 1
ATOM 903 N N . LEU A 1 119 ? -6.593 -14.156 4.720 1.00 98.69 119 LEU A N 1
ATOM 904 C CA . LEU A 1 119 ? -7.875 -14.690 4.257 1.00 98.69 119 LEU A CA 1
ATOM 905 C C . LEU A 1 119 ? -9.036 -14.199 5.130 1.00 98.69 119 LEU A C 1
ATOM 907 O O . LEU A 1 119 ? -10.077 -13.817 4.597 1.00 98.69 119 LEU A O 1
ATOM 911 N N . GLU A 1 120 ? -8.842 -14.131 6.447 1.00 98.69 120 GLU A N 1
ATOM 912 C CA . GLU A 1 120 ? -9.825 -13.555 7.366 1.00 98.69 120 GLU A CA 1
ATOM 913 C C . GLU A 1 120 ? -10.025 -12.052 7.110 1.00 98.69 120 GLU A C 1
ATOM 915 O O . GLU A 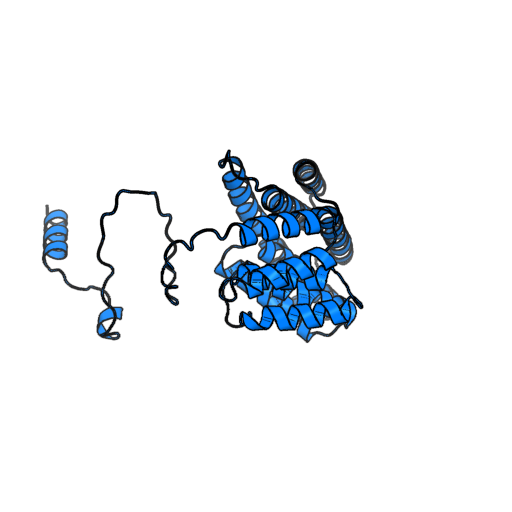1 120 ? -11.155 -11.593 6.946 1.00 98.69 120 GLU A O 1
ATOM 920 N N . ALA A 1 121 ? -8.940 -11.277 6.989 1.00 98.75 121 ALA A N 1
ATOM 921 C CA . ALA A 1 121 ? -9.019 -9.849 6.675 1.00 98.75 121 ALA A CA 1
ATOM 922 C C . ALA A 1 121 ? -9.729 -9.584 5.338 1.00 98.75 121 ALA A C 1
ATOM 924 O O . ALA A 1 121 ? -10.512 -8.638 5.226 1.00 98.75 121 ALA A O 1
ATOM 925 N N . LYS A 1 122 ? -9.497 -10.444 4.337 1.00 98.62 122 LYS A N 1
ATOM 926 C CA . LYS A 1 122 ? -10.196 -10.407 3.049 1.00 98.62 122 LYS A CA 1
ATOM 927 C C . LYS A 1 122 ? -11.704 -10.571 3.240 1.00 98.62 122 LYS A C 1
ATOM 929 O O . LYS A 1 122 ? -12.460 -9.762 2.712 1.00 98.62 122 LYS A O 1
ATOM 934 N N . GLN A 1 123 ? -12.139 -11.569 4.012 1.00 98.56 123 GLN A N 1
ATOM 935 C CA . GLN A 1 123 ? -13.560 -11.810 4.294 1.00 98.56 123 GLN A CA 1
ATOM 936 C C . GLN A 1 123 ? -14.216 -10.635 5.026 1.00 98.56 123 GLN A C 1
ATOM 938 O O . GLN A 1 123 ? -15.322 -10.233 4.672 1.00 98.56 123 GLN A O 1
ATOM 943 N N . ILE A 1 124 ? -13.521 -10.050 6.006 1.00 98.25 124 ILE A N 1
ATOM 944 C CA . ILE A 1 124 ? -13.993 -8.862 6.727 1.00 98.25 124 ILE A CA 1
ATOM 945 C C . ILE A 1 124 ? -14.210 -7.707 5.745 1.00 98.25 124 ILE A C 1
ATOM 947 O O . ILE A 1 124 ? -15.299 -7.136 5.691 1.00 98.25 124 ILE A O 1
ATOM 951 N N . LEU A 1 125 ? -13.205 -7.388 4.926 1.00 97.62 125 LEU A N 1
ATOM 952 C CA . LEU A 1 125 ? -13.267 -6.232 4.034 1.00 97.62 125 LEU A CA 1
ATOM 953 C C . LEU A 1 125 ? -14.226 -6.429 2.850 1.00 97.62 125 LEU A C 1
ATOM 955 O O . LEU A 1 125 ? -14.804 -5.457 2.368 1.00 97.62 125 LEU A O 1
ATOM 959 N N . GLN A 1 126 ? -14.462 -7.674 2.419 1.00 97.69 126 GLN A N 1
ATOM 960 C CA . GLN A 1 126 ? -15.454 -8.011 1.388 1.00 97.69 126 GLN A CA 1
ATOM 961 C C . GLN A 1 126 ? -16.867 -7.524 1.723 1.00 97.69 126 GLN A C 1
ATOM 963 O O . GLN A 1 126 ? -17.638 -7.241 0.808 1.00 97.69 126 GLN A O 1
ATOM 968 N N . THR A 1 127 ? -17.200 -7.365 3.006 1.00 96.44 127 THR A N 1
ATOM 969 C CA . THR A 1 127 ? -18.498 -6.816 3.434 1.00 96.44 127 THR A CA 1
ATOM 970 C C . THR A 1 127 ? -18.728 -5.376 2.961 1.00 96.44 127 THR A C 1
ATOM 972 O O . THR A 1 127 ? -19.877 -4.973 2.787 1.00 96.44 127 THR A O 1
ATOM 975 N N . LEU A 1 128 ? -17.656 -4.627 2.670 1.00 95.94 128 LEU A N 1
ATOM 976 C CA . LEU A 1 128 ? -17.711 -3.284 2.079 1.00 95.94 128 LEU A CA 1
ATOM 977 C C . LEU A 1 128 ? -17.762 -3.290 0.543 1.00 95.94 128 LEU A C 1
ATOM 979 O O . LEU A 1 128 ? -17.755 -2.224 -0.066 1.00 95.94 128 LEU A O 1
ATOM 983 N N . GLN A 1 129 ? -17.792 -4.468 -0.090 1.00 96.25 129 GLN A N 1
ATOM 984 C CA . GLN A 1 129 ? -17.840 -4.642 -1.547 1.00 96.25 129 GLN A CA 1
ATOM 985 C C . GLN A 1 129 ? -16.732 -3.856 -2.287 1.00 96.25 129 GLN A C 1
ATOM 987 O O . GLN A 1 129 ? -17.034 -3.028 -3.150 1.00 96.25 129 GLN A O 1
ATOM 992 N N . PRO A 1 130 ? -15.439 -4.101 -1.984 1.00 94.75 130 PRO A N 1
ATOM 993 C CA . PRO A 1 130 ? -14.308 -3.292 -2.462 1.00 94.75 130 PRO A CA 1
ATOM 994 C C . PRO A 1 130 ? -14.240 -3.141 -3.990 1.00 94.75 130 PRO A C 1
ATOM 996 O O . PRO A 1 130 ? -13.819 -2.102 -4.489 1.00 94.75 130 PRO A O 1
ATOM 999 N N . GLU A 1 131 ? -14.693 -4.141 -4.747 1.00 90.38 131 GLU A N 1
ATOM 1000 C CA . GLU A 1 131 ? -14.717 -4.100 -6.217 1.00 90.38 131 GLU A CA 1
ATOM 1001 C C . GLU A 1 131 ? -15.685 -3.029 -6.758 1.00 90.38 131 GLU A C 1
ATOM 1003 O O . GLU A 1 131 ? -15.371 -2.317 -7.718 1.00 90.38 131 GLU A O 1
ATOM 1008 N N . ALA A 1 132 ? -16.831 -2.853 -6.096 1.00 91.50 132 ALA A N 1
ATOM 1009 C CA . ALA A 1 132 ? -17.824 -1.832 -6.424 1.00 91.50 132 ALA A CA 1
ATOM 1010 C C . ALA A 1 132 ? -17.550 -0.494 -5.715 1.00 91.50 132 ALA A C 1
ATOM 1012 O O . ALA A 1 132 ? -17.935 0.559 -6.219 1.00 91.50 132 ALA A O 1
ATOM 1013 N N . ALA A 1 133 ? -16.851 -0.516 -4.578 1.00 88.12 133 ALA A N 1
ATOM 1014 C CA . ALA A 1 133 ? -16.575 0.664 -3.768 1.00 88.12 133 ALA A CA 1
ATOM 1015 C C . ALA A 1 133 ? -15.635 1.658 -4.463 1.00 88.12 133 ALA A C 1
ATOM 1017 O O . ALA A 1 133 ? -14.740 1.281 -5.221 1.00 88.12 133 ALA A O 1
ATOM 1018 N N . ASN A 1 134 ? -15.804 2.941 -4.141 1.00 91.94 134 ASN A N 1
ATOM 1019 C CA . ASN A 1 134 ? -14.902 4.007 -4.579 1.00 91.94 134 ASN A CA 1
ATOM 1020 C C . ASN A 1 134 ? -14.061 4.581 -3.437 1.00 91.94 134 ASN A C 1
ATOM 1022 O O . ASN A 1 134 ? -13.253 5.456 -3.701 1.00 91.94 134 ASN A O 1
ATOM 1026 N N . ASN A 1 135 ? -14.231 4.117 -2.194 1.00 94.88 135 ASN A N 1
ATOM 1027 C CA . ASN A 1 135 ? -13.531 4.626 -1.013 1.00 94.88 135 ASN A CA 1
ATOM 1028 C C . ASN A 1 135 ? -12.033 4.242 -1.020 1.00 94.88 135 ASN A C 1
ATOM 1030 O O . ASN A 1 135 ? -11.699 3.058 -1.069 1.00 94.88 135 ASN A O 1
ATOM 1034 N N . ALA A 1 136 ? -11.145 5.240 -0.955 1.00 95.19 136 ALA A N 1
ATOM 1035 C CA . ALA A 1 136 ? -9.698 5.070 -1.086 1.00 95.19 136 ALA A CA 1
ATOM 1036 C C . ALA A 1 136 ? -9.083 4.168 -0.006 1.00 95.19 136 ALA A C 1
ATOM 1038 O O . ALA A 1 136 ? -8.271 3.313 -0.351 1.00 95.19 136 ALA A O 1
ATOM 1039 N N . GLU A 1 137 ? -9.511 4.293 1.254 1.00 95.44 137 GLU A N 1
ATOM 1040 C CA . GLU A 1 137 ? -9.051 3.446 2.368 1.00 95.44 137 GLU A CA 1
ATOM 1041 C C . GLU A 1 137 ? -9.412 1.973 2.121 1.00 95.44 137 GLU A C 1
ATOM 1043 O O . GLU A 1 137 ? -8.572 1.078 2.201 1.00 95.44 137 GLU A O 1
ATOM 1048 N N . THR A 1 138 ? -10.660 1.712 1.721 1.00 98.00 138 THR A N 1
ATOM 1049 C CA . THR A 1 138 ? -11.143 0.360 1.392 1.00 98.00 138 THR A CA 1
ATOM 1050 C C . THR A 1 138 ? -10.329 -0.252 0.255 1.00 98.00 138 THR A C 1
ATOM 1052 O O . THR A 1 138 ? -9.882 -1.394 0.357 1.00 98.00 138 THR A O 1
ATOM 1055 N N . LEU A 1 139 ? -10.112 0.510 -0.819 1.00 98.31 139 LEU A N 1
ATOM 1056 C CA . LEU A 1 139 ? -9.321 0.071 -1.968 1.00 98.31 139 LEU A CA 1
ATOM 1057 C C . LEU A 1 139 ? -7.850 -0.155 -1.592 1.00 98.31 139 LEU A C 1
ATOM 1059 O O . LEU A 1 139 ? -7.256 -1.142 -2.027 1.00 98.31 139 LEU A O 1
ATOM 1063 N N . GLY A 1 140 ? -7.288 0.696 -0.733 1.00 98.06 140 GLY A N 1
ATOM 1064 C CA . GLY A 1 140 ? -5.911 0.592 -0.263 1.00 98.06 140 GLY A CA 1
ATOM 1065 C C . GLY A 1 140 ? -5.666 -0.637 0.606 1.00 98.06 140 GLY A C 1
ATOM 1066 O O . GLY A 1 140 ? -4.693 -1.364 0.384 1.00 98.06 140 GLY A O 1
ATOM 1067 N N . ILE A 1 141 ? -6.573 -0.935 1.543 1.00 98.50 141 ILE A N 1
ATOM 1068 C CA . ILE A 1 141 ? -6.497 -2.152 2.364 1.00 98.50 141 ILE A CA 1
ATOM 1069 C C . ILE A 1 141 ? -6.745 -3.395 1.495 1.00 98.50 141 ILE A C 1
ATOM 1071 O O . ILE A 1 141 ? -6.042 -4.397 1.642 1.00 98.50 141 ILE A O 1
ATOM 1075 N N . TRP A 1 142 ? -7.684 -3.337 0.546 1.00 98.69 142 TRP A N 1
ATOM 1076 C CA . TRP A 1 142 ? -7.942 -4.440 -0.383 1.00 98.69 142 TRP A CA 1
ATOM 1077 C C . TRP A 1 142 ? -6.708 -4.770 -1.230 1.00 98.69 142 TRP A C 1
ATOM 1079 O O . TRP A 1 142 ? -6.281 -5.928 -1.287 1.00 98.69 142 TRP A O 1
ATOM 1089 N N . GLY A 1 143 ? -6.066 -3.745 -1.797 1.00 98.56 143 GLY A N 1
ATOM 1090 C CA . GLY A 1 143 ? -4.797 -3.887 -2.504 1.00 98.56 143 GLY A CA 1
ATOM 1091 C C . GLY A 1 143 ? -3.682 -4.432 -1.608 1.00 98.56 143 GLY A C 1
ATOM 1092 O O . GLY A 1 143 ? -2.933 -5.320 -2.016 1.00 98.56 143 GLY A O 1
ATOM 1093 N N . ALA A 1 144 ? -3.612 -3.981 -0.354 1.00 98.38 144 ALA A N 1
ATOM 1094 C CA . ALA A 1 144 ? -2.613 -4.412 0.622 1.00 98.38 144 ALA A CA 1
ATOM 1095 C C . ALA A 1 144 ? -2.749 -5.892 1.013 1.00 98.38 144 ALA A C 1
ATOM 1097 O O . ALA A 1 144 ? -1.728 -6.561 1.215 1.00 98.38 144 ALA A O 1
ATOM 1098 N N . ILE A 1 145 ? -3.979 -6.394 1.139 1.00 98.75 145 ILE A N 1
ATOM 1099 C CA . ILE A 1 145 ? -4.270 -7.806 1.415 1.00 98.75 145 ILE A CA 1
ATOM 1100 C C . ILE A 1 145 ? -3.859 -8.656 0.212 1.00 98.75 145 ILE A C 1
ATOM 1102 O O . ILE A 1 145 ? -3.073 -9.592 0.356 1.00 98.75 145 ILE A O 1
ATOM 1106 N N . HIS A 1 146 ? -4.321 -8.297 -0.985 1.00 98.88 146 HIS A N 1
ATOM 1107 C CA . HIS A 1 146 ? -4.045 -9.058 -2.202 1.00 98.88 146 HIS A CA 1
ATOM 1108 C C . HIS A 1 146 ? -2.562 -9.055 -2.595 1.00 98.88 146 HIS A C 1
ATOM 1110 O O . HIS A 1 146 ? -2.019 -10.098 -2.949 1.00 98.88 146 HIS A O 1
ATOM 1116 N N . LYS A 1 147 ? -1.856 -7.935 -2.412 1.00 98.69 147 LYS A N 1
ATOM 1117 C CA . LYS A 1 147 ? -0.396 -7.871 -2.564 1.00 98.69 147 LYS A CA 1
ATOM 1118 C C . LYS A 1 147 ? 0.318 -8.904 -1.687 1.00 98.69 147 LYS A C 1
ATOM 1120 O O . LYS A 1 147 ? 1.182 -9.631 -2.165 1.00 98.69 147 LYS A O 1
ATOM 1125 N N . ARG A 1 148 ? -0.065 -9.007 -0.411 1.00 98.50 148 ARG A N 1
ATOM 1126 C CA . ARG A 1 148 ? 0.548 -9.959 0.530 1.00 98.50 148 ARG A CA 1
ATOM 1127 C C . ARG A 1 148 ? 0.147 -11.405 0.241 1.00 98.50 148 ARG A C 1
ATOM 1129 O O . ARG A 1 148 ? 0.973 -12.299 0.393 1.00 98.50 148 ARG A O 1
ATOM 1136 N N . LEU A 1 149 ? -1.085 -11.645 -0.212 1.00 98.69 149 LEU A N 1
ATOM 1137 C CA . LEU A 1 149 ? -1.509 -12.963 -0.701 1.00 98.69 149 LEU A CA 1
ATOM 1138 C C . LEU A 1 149 ? -0.677 -13.397 -1.913 1.00 98.69 149 LEU A C 1
ATOM 1140 O O . LEU A 1 149 ? -0.215 -14.538 -1.959 1.00 98.69 149 LEU A O 1
ATOM 1144 N N . PHE A 1 150 ? -0.418 -12.480 -2.850 1.00 98.69 150 PHE A N 1
ATOM 1145 C CA . PHE A 1 150 ? 0.491 -12.722 -3.965 1.00 98.69 150 PHE A CA 1
ATOM 1146 C C . PHE A 1 150 ? 1.915 -13.032 -3.485 1.00 98.69 150 PHE A C 1
ATOM 1148 O O . PHE A 1 150 ? 2.541 -13.953 -4.007 1.00 98.69 150 PHE A O 1
ATOM 1155 N N . ASP A 1 151 ? 2.426 -12.328 -2.472 1.00 97.31 151 ASP A N 1
ATOM 1156 C CA . ASP A 1 151 ? 3.768 -12.592 -1.942 1.00 97.31 151 ASP A CA 1
ATOM 1157 C C . ASP A 1 151 ? 3.936 -14.006 -1.372 1.00 97.31 151 ASP A C 1
ATOM 1159 O O . ASP A 1 151 ? 5.006 -14.600 -1.525 1.00 97.31 151 ASP A O 1
ATOM 1163 N N . ILE A 1 152 ? 2.881 -14.558 -0.765 1.00 97.62 152 ILE A N 1
ATOM 1164 C CA . ILE A 1 152 ? 2.886 -15.913 -0.197 1.00 97.62 152 ILE A CA 1
ATOM 1165 C C . ILE A 1 152 ? 2.653 -16.964 -1.288 1.00 97.62 152 ILE A C 1
ATOM 1167 O O . ILE A 1 152 ? 3.437 -17.899 -1.429 1.00 97.62 152 ILE A O 1
ATOM 1171 N N . ASN A 1 153 ? 1.580 -16.817 -2.068 1.00 96.31 153 ASN A N 1
ATOM 1172 C CA . ASN A 1 153 ? 1.078 -17.888 -2.935 1.00 96.31 153 ASN A CA 1
ATOM 1173 C C . ASN A 1 153 ? 1.514 -17.756 -4.398 1.00 96.31 153 ASN A C 1
ATOM 1175 O O . ASN A 1 153 ? 1.299 -18.675 -5.184 1.00 96.31 153 ASN A O 1
ATOM 1179 N N . ARG A 1 154 ? 2.073 -16.603 -4.792 1.00 96.81 154 ARG A N 1
ATOM 1180 C CA . ARG A 1 154 ? 2.457 -16.261 -6.176 1.00 96.81 154 ARG A CA 1
ATOM 1181 C C . ARG A 1 154 ? 1.323 -16.410 -7.196 1.00 96.81 154 ARG A C 1
ATOM 1183 O O . ARG A 1 154 ? 1.565 -16.520 -8.396 1.00 96.81 154 ARG A O 1
ATOM 1190 N N . ASN A 1 155 ? 0.078 -16.357 -6.729 1.00 97.12 155 ASN A N 1
ATOM 1191 C CA . ASN A 1 155 ? -1.104 -16.414 -7.572 1.00 97.12 155 ASN A CA 1
ATOM 1192 C C . ASN A 1 155 ? -1.290 -15.093 -8.327 1.00 97.12 155 ASN A C 1
ATOM 1194 O O . ASN A 1 155 ? -1.537 -14.049 -7.726 1.00 97.12 155 ASN A O 1
ATOM 1198 N N . ARG A 1 156 ? -1.214 -15.145 -9.659 1.00 97.25 156 ARG A N 1
ATOM 1199 C CA . ARG A 1 156 ? -1.297 -13.958 -10.516 1.00 97.25 156 ARG A CA 1
ATOM 1200 C C . ARG A 1 156 ? -2.594 -13.163 -10.329 1.00 97.25 156 ARG A C 1
ATOM 1202 O O . ARG A 1 156 ? -2.543 -11.939 -10.373 1.00 97.25 156 ARG A O 1
ATOM 1209 N N . ALA A 1 157 ? -3.713 -13.834 -10.052 1.00 98.12 157 ALA A N 1
ATOM 1210 C CA . ALA A 1 157 ? -4.988 -13.156 -9.827 1.00 98.12 157 ALA A CA 1
ATOM 1211 C C . ALA A 1 157 ? -4.923 -12.180 -8.640 1.00 98.12 157 ALA A C 1
ATOM 1213 O O . ALA A 1 157 ? -5.472 -11.088 -8.721 1.00 98.12 157 ALA A O 1
ATOM 1214 N N . ASP A 1 158 ? -4.194 -12.525 -7.573 1.00 98.62 158 ASP A N 1
ATOM 1215 C CA . ASP A 1 158 ? -4.024 -11.635 -6.423 1.00 98.62 158 ASP A CA 1
ATOM 1216 C C . ASP A 1 158 ? -3.183 -10.398 -6.779 1.00 98.62 158 ASP A C 1
ATOM 1218 O O . ASP A 1 158 ? -3.504 -9.291 -6.351 1.00 98.62 158 ASP A O 1
ATOM 1222 N N . LEU A 1 159 ? -2.155 -10.546 -7.622 1.00 98.75 159 LEU A N 1
ATOM 1223 C CA . LEU A 1 159 ? -1.394 -9.397 -8.125 1.00 98.75 159 LEU A CA 1
ATOM 1224 C C . LEU A 1 159 ? -2.280 -8.468 -8.965 1.00 98.75 159 LEU A C 1
ATOM 1226 O O . LEU A 1 159 ? -2.257 -7.254 -8.762 1.00 98.75 159 LEU A O 1
ATOM 1230 N N . ASP A 1 160 ? -3.066 -9.027 -9.885 1.00 98.62 160 ASP A N 1
ATOM 1231 C CA . ASP A 1 160 ? -3.928 -8.237 -10.768 1.00 98.62 160 ASP A CA 1
ATOM 1232 C C . ASP A 1 160 ? -5.041 -7.524 -9.973 1.00 98.62 160 ASP A C 1
ATOM 1234 O O . ASP A 1 160 ? -5.294 -6.340 -10.206 1.00 98.62 160 ASP A O 1
ATOM 1238 N N . THR A 1 161 ? -5.640 -8.182 -8.969 1.00 98.62 161 THR A N 1
ATOM 1239 C CA . THR A 1 161 ? -6.595 -7.540 -8.050 1.00 98.62 161 THR A CA 1
ATOM 1240 C C . THR A 1 161 ? -5.950 -6.395 -7.272 1.00 98.62 161 THR A C 1
ATOM 1242 O O . THR A 1 161 ? -6.546 -5.322 -7.162 1.00 98.62 161 THR A O 1
ATOM 1245 N N . ALA A 1 162 ? -4.733 -6.584 -6.755 1.00 98.75 162 ALA A N 1
ATOM 1246 C CA . ALA A 1 162 ? -4.041 -5.532 -6.022 1.00 98.75 162 ALA A CA 1
ATOM 1247 C C . ALA A 1 162 ? -3.729 -4.319 -6.911 1.00 98.75 162 ALA A C 1
ATOM 1249 O O . ALA A 1 162 ? -3.961 -3.183 -6.498 1.00 98.75 162 ALA A O 1
ATOM 1250 N N . ILE A 1 163 ? -3.265 -4.554 -8.144 1.00 98.81 163 ILE A N 1
ATOM 1251 C CA . ILE A 1 163 ? -3.017 -3.495 -9.132 1.00 98.81 163 ILE A CA 1
ATOM 1252 C C . ILE A 1 163 ? -4.303 -2.720 -9.422 1.00 98.81 163 ILE A C 1
ATOM 1254 O O . ILE A 1 163 ? -4.295 -1.495 -9.324 1.00 98.81 163 ILE A O 1
ATOM 1258 N N . GLY A 1 164 ? -5.402 -3.416 -9.728 1.00 98.56 164 GLY A N 1
ATOM 1259 C CA . GLY A 1 164 ? -6.676 -2.777 -10.064 1.00 98.56 164 GLY A CA 1
ATOM 1260 C C . GLY A 1 164 ? -7.244 -1.941 -8.913 1.00 98.56 164 GLY A C 1
ATOM 1261 O O . GLY A 1 164 ? -7.743 -0.841 -9.141 1.00 98.56 164 GLY A O 1
ATOM 1262 N N . ALA A 1 165 ? -7.129 -2.418 -7.669 1.00 98.56 165 ALA A N 1
ATOM 1263 C CA . ALA A 1 165 ? -7.620 -1.695 -6.496 1.00 98.56 165 ALA A CA 1
ATOM 1264 C C . ALA A 1 165 ? -6.833 -0.402 -6.239 1.00 98.56 165 ALA A C 1
ATOM 1266 O O . ALA A 1 165 ? -7.428 0.668 -6.085 1.00 98.56 165 ALA A O 1
ATOM 1267 N N . TYR A 1 166 ? -5.500 -0.486 -6.254 1.00 98.75 166 TYR A N 1
ATOM 1268 C CA . TYR A 1 166 ? -4.640 0.681 -6.074 1.00 98.75 166 TYR A CA 1
ATOM 1269 C C . TYR A 1 166 ? -4.754 1.676 -7.234 1.00 98.75 166 TYR A C 1
ATOM 1271 O O . TYR A 1 166 ? -4.836 2.880 -6.995 1.00 98.75 166 TYR A O 1
ATOM 1279 N N . GLU A 1 167 ? -4.838 1.199 -8.479 1.00 98.62 167 GLU A N 1
ATOM 1280 C CA . GLU A 1 167 ? -5.096 2.064 -9.631 1.00 98.62 167 GLU A CA 1
ATOM 1281 C C . GLU A 1 167 ? -6.425 2.806 -9.474 1.00 98.62 167 GLU A C 1
ATOM 1283 O O . GLU A 1 167 ? -6.461 4.028 -9.616 1.00 98.62 167 GLU A O 1
ATOM 1288 N N . LYS A 1 168 ? -7.511 2.097 -9.137 1.00 98.12 168 LYS A N 1
ATOM 1289 C CA . LYS A 1 168 ? -8.838 2.697 -8.951 1.00 98.12 168 LYS A CA 1
ATOM 1290 C C . LYS A 1 168 ? -8.813 3.774 -7.865 1.00 98.12 168 LYS A C 1
ATOM 1292 O O . LYS A 1 168 ? -9.311 4.876 -8.093 1.00 98.12 168 LYS A O 1
ATOM 1297 N N . GLY A 1 169 ? -8.201 3.486 -6.715 1.00 97.56 169 GLY A N 1
ATOM 1298 C CA . GLY A 1 169 ? -8.083 4.441 -5.610 1.00 97.56 169 GLY A CA 1
ATOM 1299 C C . GLY A 1 169 ? -7.287 5.690 -5.998 1.00 97.56 169 GLY A C 1
ATOM 1300 O O . GLY A 1 169 ? -7.722 6.811 -5.738 1.00 97.56 169 GLY A O 1
ATOM 1301 N N . TYR A 1 170 ? -6.168 5.507 -6.701 1.00 98.31 170 TYR A N 1
ATOM 1302 C CA . TYR A 1 170 ? -5.352 6.607 -7.209 1.00 98.31 170 TYR A CA 1
ATOM 1303 C C . TYR A 1 170 ? -6.094 7.452 -8.252 1.00 98.31 170 TYR A C 1
ATOM 1305 O O . TYR A 1 170 ? -6.184 8.669 -8.113 1.00 98.31 170 TYR A O 1
ATOM 1313 N N . ARG A 1 171 ? -6.657 6.822 -9.288 1.00 97.25 171 ARG A N 1
ATOM 1314 C CA . ARG A 1 171 ? -7.274 7.517 -10.428 1.00 97.25 171 ARG A CA 1
ATOM 1315 C C . ARG A 1 171 ? -8.543 8.275 -10.055 1.00 97.25 171 ARG A C 1
ATOM 1317 O O . ARG A 1 171 ? -8.801 9.319 -10.645 1.00 97.25 171 ARG A O 1
ATOM 1324 N N . LEU A 1 172 ? -9.339 7.749 -9.123 1.00 96.19 172 LEU A N 1
ATOM 1325 C CA . LEU A 1 172 ? -10.615 8.361 -8.744 1.00 96.19 172 LEU A CA 1
ATOM 1326 C C . LEU A 1 172 ? -10.467 9.429 -7.661 1.00 96.19 172 LEU A C 1
ATOM 1328 O O . LEU A 1 172 ? -11.218 10.400 -7.677 1.00 96.19 172 LEU A O 1
ATOM 1332 N N . GLN A 1 173 ? -9.536 9.250 -6.720 1.00 94.88 173 GLN A N 1
ATOM 1333 C CA . GLN A 1 173 ? -9.435 10.118 -5.542 1.00 94.88 173 GLN A CA 1
ATOM 1334 C C . GLN A 1 173 ? -8.138 10.923 -5.457 1.00 94.88 173 GLN A C 1
ATOM 1336 O O . GLN A 1 173 ? -7.981 11.703 -4.524 1.00 94.88 173 GLN A O 1
ATOM 1341 N N . ASN A 1 174 ? -7.210 10.760 -6.407 1.00 95.31 174 ASN A N 1
ATOM 1342 C CA . ASN A 1 174 ? -5.842 11.273 -6.289 1.00 95.31 174 ASN A CA 1
ATOM 1343 C C . ASN A 1 174 ? -5.189 10.834 -4.968 1.00 95.31 174 ASN A C 1
ATOM 1345 O O . ASN A 1 174 ? -4.490 11.610 -4.328 1.00 95.31 174 ASN A O 1
ATOM 1349 N N . ASP A 1 175 ? -5.445 9.602 -4.529 1.00 97.69 175 ASP A N 1
ATOM 1350 C CA . ASP A 1 175 ? -4.924 9.116 -3.256 1.00 97.69 175 ASP A CA 1
ATOM 1351 C C . ASP A 1 175 ? -3.431 8.755 -3.376 1.00 97.69 175 ASP A C 1
ATOM 1353 O O . ASP A 1 175 ? -3.039 7.910 -4.191 1.00 97.69 175 ASP A O 1
ATOM 1357 N N . TYR A 1 176 ? -2.586 9.419 -2.578 1.00 98.12 176 TYR A N 1
ATOM 1358 C CA . TYR A 1 176 ? -1.127 9.278 -2.657 1.00 98.12 176 TYR A CA 1
ATOM 1359 C C . TYR A 1 176 ? -0.659 7.871 -2.258 1.00 98.12 176 TYR A C 1
ATOM 1361 O O . TYR A 1 176 ? 0.266 7.338 -2.876 1.00 98.12 176 TYR A O 1
ATOM 1369 N N . TYR A 1 177 ? -1.311 7.256 -1.265 1.00 97.69 177 TYR A N 1
ATOM 1370 C CA . TYR A 1 177 ? -0.961 5.932 -0.755 1.00 97.69 177 TYR A CA 1
ATOM 1371 C C . TYR A 1 177 ? -1.265 4.844 -1.789 1.00 97.69 177 TYR A C 1
ATOM 1373 O O . TYR A 1 177 ? -0.447 3.957 -2.060 1.00 97.69 177 TYR A O 1
ATOM 1381 N N . ASN A 1 178 ? -2.428 4.938 -2.423 1.00 98.62 178 ASN A N 1
ATOM 1382 C CA . ASN A 1 178 ? -2.827 4.059 -3.505 1.00 98.62 178 ASN A CA 1
ATOM 1383 C C . ASN A 1 178 ? -1.931 4.257 -4.730 1.00 98.62 178 ASN A C 1
ATOM 1385 O O . ASN A 1 178 ? -1.466 3.278 -5.311 1.00 98.62 178 ASN A O 1
ATOM 1389 N N . GLY A 1 179 ? -1.602 5.505 -5.074 1.00 98.81 179 GLY A N 1
ATOM 1390 C CA . GLY A 1 179 ? -0.709 5.816 -6.190 1.00 98.81 179 GLY A CA 1
ATOM 1391 C C . GLY A 1 179 ? 0.685 5.209 -6.032 1.00 98.81 179 GLY A C 1
ATOM 1392 O O . GLY A 1 179 ? 1.194 4.584 -6.967 1.00 98.81 179 GLY A O 1
ATOM 1393 N N . ILE A 1 180 ? 1.302 5.332 -4.850 1.00 98.88 180 ILE A N 1
ATOM 1394 C CA . ILE A 1 180 ? 2.650 4.790 -4.635 1.00 98.88 180 ILE A CA 1
ATOM 1395 C C . ILE A 1 180 ? 2.667 3.261 -4.639 1.00 98.88 180 ILE A C 1
ATOM 1397 O O . ILE A 1 180 ? 3.543 2.655 -5.262 1.00 98.88 180 ILE A O 1
ATOM 1401 N N . ASN A 1 181 ? 1.659 2.622 -4.037 1.00 98.88 181 ASN A N 1
ATOM 1402 C CA . ASN A 1 181 ? 1.553 1.166 -4.053 1.00 98.88 181 ASN A CA 1
ATOM 1403 C C . ASN A 1 181 ? 1.230 0.625 -5.449 1.00 98.88 181 ASN A C 1
ATOM 1405 O O . ASN A 1 181 ? 1.751 -0.427 -5.824 1.00 98.88 181 ASN A O 1
ATOM 1409 N N . TRP A 1 182 ? 0.445 1.352 -6.248 1.00 98.88 182 TRP A N 1
ATOM 1410 C CA . TRP A 1 182 ? 0.243 1.022 -7.655 1.00 98.88 182 TRP A CA 1
ATOM 1411 C C . TRP A 1 182 ? 1.566 1.070 -8.426 1.00 98.88 182 TRP A C 1
ATOM 1413 O O . TRP A 1 182 ? 1.935 0.085 -9.062 1.00 98.88 182 TRP A O 1
ATOM 1423 N N . ALA A 1 183 ? 2.332 2.160 -8.300 1.00 98.94 183 ALA A N 1
ATOM 1424 C CA . ALA A 1 183 ? 3.643 2.292 -8.938 1.00 98.94 183 ALA A CA 1
ATOM 1425 C C . ALA A 1 183 ? 4.608 1.162 -8.538 1.00 98.94 183 ALA A C 1
ATOM 1427 O O . ALA A 1 183 ? 5.312 0.610 -9.386 1.00 98.94 183 ALA A O 1
ATOM 1428 N N . PHE A 1 184 ? 4.621 0.775 -7.261 1.00 98.88 184 PHE A N 1
ATOM 1429 C CA . PHE A 1 184 ? 5.387 -0.376 -6.791 1.00 98.88 184 PHE A CA 1
ATOM 1430 C C . PHE A 1 184 ? 4.949 -1.679 -7.477 1.00 98.88 184 PHE A C 1
ATOM 1432 O O . PHE A 1 184 ? 5.790 -2.416 -7.994 1.00 98.88 184 PHE A O 1
ATOM 1439 N N . LEU A 1 185 ? 3.644 -1.967 -7.527 1.00 98.88 185 LEU A N 1
ATOM 1440 C CA . LEU A 1 185 ? 3.139 -3.205 -8.126 1.00 98.88 185 LEU A CA 1
ATOM 1441 C C . LEU A 1 185 ? 3.310 -3.264 -9.645 1.00 98.88 185 LEU A C 1
ATOM 1443 O O . LEU A 1 185 ? 3.466 -4.359 -10.180 1.00 98.88 185 LEU A O 1
ATOM 1447 N N . LEU A 1 186 ? 3.353 -2.125 -10.334 1.00 98.88 186 LEU A N 1
ATOM 1448 C CA . LEU A 1 186 ? 3.758 -2.075 -11.740 1.00 98.88 186 LEU A CA 1
ATOM 1449 C C . LEU A 1 186 ? 5.211 -2.547 -11.906 1.00 98.88 186 LEU A C 1
ATOM 1451 O O . LEU A 1 186 ? 5.491 -3.367 -12.775 1.00 98.88 186 LEU A O 1
ATOM 1455 N N . ASN A 1 187 ? 6.134 -2.137 -11.026 1.00 98.75 187 ASN A N 1
ATOM 1456 C CA . ASN A 1 187 ? 7.501 -2.672 -11.056 1.00 98.75 187 ASN A CA 1
ATOM 1457 C C . ASN A 1 187 ? 7.559 -4.172 -10.718 1.00 98.75 187 ASN A C 1
ATOM 1459 O O . ASN A 1 187 ? 8.368 -4.891 -11.304 1.00 98.75 187 ASN A O 1
ATOM 1463 N N . VAL A 1 188 ? 6.692 -4.662 -9.825 1.00 98.62 188 VAL A N 1
ATOM 1464 C CA . VAL A 1 188 ? 6.549 -6.105 -9.566 1.00 98.62 188 VAL A CA 1
ATOM 1465 C C . VAL A 1 188 ? 6.039 -6.836 -10.809 1.00 98.62 188 VAL A C 1
ATOM 1467 O O . VAL A 1 188 ? 6.621 -7.838 -11.203 1.00 98.62 188 VAL A O 1
ATOM 1470 N N . ARG A 1 189 ? 4.986 -6.349 -11.471 1.00 98.50 189 ARG A N 1
ATOM 1471 C CA . ARG A 1 189 ? 4.444 -6.984 -12.682 1.00 98.50 189 ARG A CA 1
ATOM 1472 C C . ARG A 1 189 ? 5.468 -7.003 -13.817 1.00 98.50 189 ARG A C 1
ATOM 1474 O O . ARG A 1 189 ? 5.640 -8.038 -14.463 1.00 98.50 189 ARG A O 1
ATOM 1481 N N . ALA A 1 190 ? 6.203 -5.909 -13.989 1.00 98.25 190 ALA A N 1
ATOM 1482 C CA . ALA A 1 190 ? 7.281 -5.804 -14.961 1.00 98.25 190 ALA A CA 1
ATOM 1483 C C . ALA A 1 190 ? 8.423 -6.804 -14.724 1.00 98.25 190 ALA A C 1
ATOM 1485 O O . ALA A 1 190 ? 8.998 -7.299 -15.688 1.00 98.25 190 ALA A O 1
ATOM 1486 N N . SER A 1 191 ? 8.752 -7.133 -13.469 1.00 97.19 191 SER A N 1
ATOM 1487 C CA . SER A 1 191 ? 9.813 -8.111 -13.174 1.00 97.19 191 SER A CA 1
ATOM 1488 C C . SER A 1 191 ? 9.399 -9.563 -13.444 1.00 97.19 191 SER A C 1
ATOM 1490 O O . SER A 1 191 ? 10.250 -10.449 -13.503 1.00 97.19 191 SER A O 1
ATOM 1492 N N . LEU A 1 192 ? 8.100 -9.813 -13.630 1.00 96.94 192 LEU A N 1
ATOM 1493 C CA . LEU A 1 192 ? 7.532 -11.143 -13.860 1.00 96.94 192 LEU A CA 1
ATOM 1494 C C . LEU A 1 192 ? 7.199 -11.409 -15.332 1.00 96.94 192 LEU A C 1
ATOM 1496 O O . LEU A 1 192 ? 7.050 -12.568 -15.726 1.00 96.94 192 LEU A O 1
ATOM 1500 N N . THR A 1 193 ? 7.031 -10.362 -16.145 1.00 95.75 193 THR A N 1
ATOM 1501 C CA . THR A 1 193 ? 6.720 -10.519 -17.570 1.00 95.75 193 THR A CA 1
ATOM 1502 C C . THR A 1 193 ? 7.969 -10.854 -18.387 1.00 95.75 193 THR A C 1
ATOM 1504 O O . THR A 1 193 ? 9.080 -10.438 -18.072 1.00 95.75 193 THR A O 1
ATOM 1507 N N . ARG A 1 194 ? 7.781 -11.619 -19.468 1.00 95.12 194 ARG A N 1
ATOM 1508 C CA . ARG A 1 194 ? 8.831 -11.898 -20.465 1.00 95.12 194 ARG A CA 1
ATOM 1509 C C . ARG A 1 194 ? 8.788 -10.932 -21.646 1.00 95.12 194 ARG A C 1
ATOM 1511 O O . ARG A 1 194 ? 9.739 -10.884 -22.420 1.00 95.12 194 ARG A O 1
ATOM 1518 N N . ASP A 1 195 ? 7.690 -10.196 -21.796 1.00 97.12 195 ASP A N 1
ATOM 1519 C CA . ASP A 1 195 ? 7.555 -9.190 -22.839 1.00 97.12 195 ASP A CA 1
ATOM 1520 C C . ASP A 1 195 ? 8.253 -7.901 -22.396 1.00 97.12 195 ASP A C 1
ATOM 1522 O O . ASP A 1 195 ? 7.854 -7.245 -21.430 1.00 97.12 195 ASP A O 1
ATOM 1526 N N . ARG A 1 196 ? 9.321 -7.540 -23.112 1.00 95.38 196 ARG A N 1
ATOM 1527 C CA . ARG A 1 196 ? 10.113 -6.347 -22.813 1.00 95.38 196 ARG A CA 1
ATOM 1528 C C . ARG A 1 196 ? 9.310 -5.060 -23.008 1.00 95.38 196 ARG A C 1
ATOM 1530 O O . ARG A 1 196 ? 9.535 -4.114 -22.258 1.00 95.38 196 ARG A O 1
ATOM 1537 N N . ALA A 1 197 ? 8.408 -5.001 -23.987 1.00 97.25 197 ALA A N 1
ATOM 1538 C CA . ALA A 1 197 ? 7.599 -3.810 -24.231 1.00 97.25 197 ALA A CA 1
ATOM 1539 C C . ALA A 1 197 ? 6.630 -3.565 -23.067 1.00 97.25 197 ALA A C 1
ATOM 1541 O O . ALA A 1 197 ? 6.533 -2.439 -22.574 1.00 97.25 197 ALA A O 1
ATOM 1542 N N . GLU A 1 198 ? 6.002 -4.627 -22.559 1.00 98.00 198 GLU A N 1
ATOM 1543 C CA . GLU A 1 198 ? 5.155 -4.566 -21.361 1.00 98.00 198 GLU A CA 1
ATOM 1544 C C . GLU A 1 198 ? 5.966 -4.164 -20.121 1.00 98.00 198 GLU A C 1
ATOM 1546 O O . GLU A 1 198 ? 5.571 -3.259 -19.387 1.00 98.00 198 GLU A O 1
ATOM 1551 N N . ALA A 1 199 ? 7.151 -4.756 -19.921 1.00 98.12 199 ALA A N 1
ATOM 1552 C CA . ALA A 1 199 ? 8.019 -4.408 -18.794 1.00 98.12 199 ALA A CA 1
ATOM 1553 C C . ALA A 1 199 ? 8.440 -2.926 -18.813 1.00 98.12 199 ALA A C 1
ATOM 1555 O O . ALA A 1 199 ? 8.404 -2.254 -17.780 1.00 98.12 199 ALA A O 1
ATOM 1556 N N . ILE A 1 200 ? 8.822 -2.400 -19.984 1.00 98.38 200 ILE A N 1
ATOM 1557 C CA . ILE A 1 200 ? 9.158 -0.979 -20.169 1.00 98.38 200 ILE A CA 1
ATOM 1558 C C . ILE A 1 200 ? 7.935 -0.099 -19.897 1.00 98.38 200 ILE A C 1
ATOM 1560 O O . ILE A 1 200 ? 8.062 0.924 -19.222 1.00 98.38 200 ILE A O 1
ATOM 1564 N N . THR A 1 201 ? 6.760 -0.491 -20.395 1.00 98.44 201 THR A N 1
ATOM 1565 C CA . THR A 1 201 ? 5.509 0.258 -20.212 1.00 98.44 201 THR A CA 1
ATOM 1566 C C . THR A 1 201 ? 5.170 0.408 -18.734 1.00 98.44 201 THR A C 1
ATOM 1568 O O . THR A 1 201 ? 4.968 1.529 -18.262 1.00 98.44 201 THR A O 1
ATOM 1571 N N . ASP A 1 202 ? 5.204 -0.692 -17.983 1.00 98.62 202 ASP A N 1
ATOM 1572 C CA . ASP A 1 202 ? 4.959 -0.696 -16.542 1.00 98.62 202 ASP A CA 1
ATOM 1573 C C . ASP A 1 202 ? 5.982 0.154 -15.775 1.00 98.62 202 ASP A C 1
ATOM 1575 O O . ASP A 1 202 ? 5.602 0.948 -14.913 1.00 98.62 202 ASP A O 1
ATOM 1579 N N . PHE A 1 203 ? 7.275 0.058 -16.108 1.00 98.25 203 PHE A N 1
ATOM 1580 C CA . PHE A 1 203 ? 8.307 0.886 -15.474 1.00 98.25 203 PHE A CA 1
ATOM 1581 C C . PHE A 1 203 ? 8.122 2.378 -15.760 1.00 98.25 203 PHE A C 1
ATOM 1583 O O . PHE A 1 203 ? 8.276 3.205 -14.856 1.00 98.25 203 PHE A O 1
ATOM 1590 N N . MET A 1 204 ? 7.781 2.736 -16.999 1.00 98.38 204 MET A N 1
ATOM 1591 C CA . MET A 1 204 ? 7.546 4.128 -17.365 1.00 98.38 204 MET A CA 1
ATOM 1592 C C . MET A 1 204 ? 6.296 4.692 -16.697 1.00 98.38 204 MET A C 1
ATOM 1594 O O . MET A 1 204 ? 6.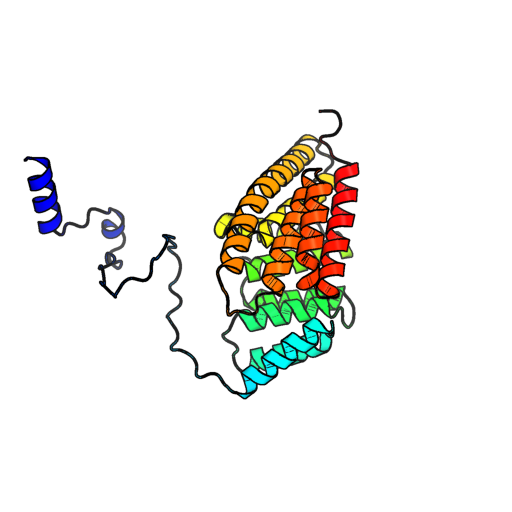313 5.837 -16.237 1.00 98.38 204 MET A O 1
ATOM 1598 N N . LEU A 1 205 ? 5.231 3.895 -16.610 1.00 98.69 205 LEU A N 1
ATOM 1599 C CA . LEU A 1 205 ? 4.018 4.280 -15.906 1.00 98.69 205 LEU A CA 1
ATOM 1600 C C . LEU A 1 205 ? 4.288 4.449 -14.407 1.00 98.69 205 LEU A C 1
ATOM 1602 O O . LEU A 1 205 ? 3.943 5.487 -13.854 1.00 98.69 205 LEU A O 1
ATOM 1606 N N . ALA A 1 206 ? 5.002 3.513 -13.776 1.00 98.81 206 ALA A N 1
ATOM 1607 C CA . ALA A 1 206 ? 5.406 3.619 -12.376 1.00 98.81 206 ALA A CA 1
ATOM 1608 C C . ALA A 1 206 ? 6.217 4.895 -12.097 1.00 98.81 206 ALA A C 1
ATOM 1610 O O . ALA A 1 206 ? 5.983 5.573 -11.097 1.00 98.81 206 ALA A O 1
ATOM 1611 N N . ARG A 1 207 ? 7.153 5.254 -12.989 1.00 98.50 207 ARG A N 1
ATOM 1612 C CA . ARG A 1 207 ? 7.931 6.497 -12.886 1.00 98.50 207 ARG A CA 1
ATOM 1613 C C . ARG A 1 207 ? 7.029 7.736 -12.913 1.00 98.50 207 ARG A C 1
ATOM 1615 O O . ARG A 1 207 ? 7.128 8.566 -12.016 1.00 98.50 207 ARG A O 1
ATOM 1622 N N . ARG A 1 208 ? 6.138 7.843 -13.904 1.00 98.62 208 ARG A N 1
ATOM 1623 C CA . ARG A 1 208 ? 5.215 8.987 -14.040 1.00 98.62 208 ARG A CA 1
ATOM 1624 C C . ARG A 1 208 ? 4.263 9.093 -12.851 1.00 98.62 208 ARG A C 1
ATOM 1626 O O . ARG A 1 208 ? 4.089 10.176 -12.304 1.00 98.62 208 ARG A O 1
ATOM 1633 N N . THR A 1 209 ? 3.725 7.964 -12.391 1.00 98.81 209 THR A N 1
ATOM 1634 C CA . THR A 1 209 ? 2.874 7.922 -11.197 1.00 98.81 209 THR A CA 1
ATOM 1635 C C . THR A 1 209 ? 3.611 8.457 -9.970 1.00 98.81 209 THR A C 1
ATOM 1637 O O . THR A 1 209 ? 3.025 9.219 -9.212 1.00 98.81 209 THR A O 1
ATOM 1640 N N . ARG A 1 210 ? 4.901 8.142 -9.775 1.00 98.81 210 ARG A N 1
ATOM 1641 C CA . ARG A 1 210 ? 5.693 8.695 -8.656 1.00 98.81 210 ARG A CA 1
ATOM 1642 C C . ARG A 1 210 ? 5.862 10.208 -8.734 1.00 98.81 210 ARG A C 1
ATOM 1644 O O . ARG A 1 210 ? 5.743 10.876 -7.712 1.00 98.81 210 ARG A O 1
ATOM 1651 N N . GLU A 1 211 ? 6.120 10.744 -9.925 1.00 98.75 211 GLU A N 1
ATOM 1652 C CA . GLU A 1 211 ? 6.224 12.194 -10.144 1.00 98.75 211 GLU A CA 1
ATOM 1653 C C . GLU A 1 211 ? 4.910 12.909 -9.783 1.00 98.75 211 GLU A C 1
ATOM 1655 O O . GLU A 1 211 ? 4.933 13.976 -9.170 1.00 98.75 211 GLU A O 1
ATOM 1660 N N . ASP A 1 212 ? 3.762 12.309 -10.104 1.00 98.62 212 ASP A N 1
ATOM 1661 C CA . ASP A 1 212 ? 2.450 12.856 -9.745 1.00 98.62 212 ASP A CA 1
ATOM 1662 C C . ASP A 1 212 ? 2.111 12.663 -8.261 1.00 98.62 212 ASP A C 1
ATOM 1664 O O . ASP A 1 212 ? 1.628 13.595 -7.615 1.00 98.62 212 ASP A O 1
ATOM 1668 N N . VAL A 1 213 ? 2.429 11.500 -7.687 1.00 98.81 213 VAL A N 1
ATOM 1669 C CA . VAL A 1 213 ? 2.264 11.216 -6.253 1.00 98.81 213 VAL A CA 1
ATOM 1670 C C . VAL A 1 213 ? 3.043 12.211 -5.399 1.00 98.81 213 VAL A C 1
ATOM 1672 O O . VAL A 1 213 ? 2.517 12.647 -4.380 1.00 98.81 213 VAL A O 1
ATOM 1675 N N . LEU A 1 214 ? 4.248 12.624 -5.806 1.00 98.81 214 LEU A N 1
ATOM 1676 C CA . LEU A 1 214 ? 5.004 13.650 -5.082 1.00 98.81 214 LEU A CA 1
ATOM 1677 C C . LEU A 1 214 ? 4.225 14.966 -4.975 1.00 98.81 214 LEU A C 1
ATOM 1679 O O . LEU A 1 214 ? 4.152 15.531 -3.888 1.00 98.81 214 LEU A O 1
ATOM 1683 N N . LYS A 1 215 ? 3.575 15.414 -6.057 1.00 98.50 215 LYS A N 1
ATOM 1684 C CA . LYS A 1 215 ? 2.764 16.647 -6.058 1.00 98.50 215 LYS A CA 1
ATOM 1685 C C . LYS A 1 215 ? 1.563 16.527 -5.119 1.00 98.50 215 LYS A C 1
ATOM 1687 O O . LYS A 1 215 ? 1.278 17.449 -4.358 1.00 98.50 215 LYS A O 1
ATOM 1692 N N . ILE A 1 216 ? 0.874 15.386 -5.168 1.00 98.25 216 ILE A N 1
ATOM 1693 C CA . ILE A 1 216 ? -0.281 15.088 -4.311 1.00 98.25 216 ILE A CA 1
ATOM 1694 C C . ILE A 1 216 ? 0.152 15.060 -2.839 1.00 98.25 216 ILE A C 1
ATOM 1696 O O . ILE A 1 216 ? -0.462 15.706 -1.991 1.00 98.25 216 ILE A O 1
ATOM 1700 N N . ALA A 1 217 ? 1.232 14.340 -2.537 1.00 97.81 217 ALA A N 1
ATOM 1701 C CA . ALA A 1 217 ? 1.761 14.195 -1.190 1.00 97.81 217 ALA A CA 1
ATOM 1702 C C . ALA A 1 217 ? 2.297 15.526 -0.638 1.00 97.81 217 ALA A C 1
ATOM 1704 O O . ALA A 1 217 ? 2.103 15.816 0.538 1.00 97.81 217 ALA A O 1
ATOM 1705 N N . ASP A 1 218 ? 2.919 16.369 -1.467 1.00 97.38 218 ASP A N 1
ATOM 1706 C CA . ASP A 1 218 ? 3.337 17.719 -1.074 1.00 97.38 218 ASP A CA 1
ATOM 1707 C C . ASP A 1 218 ? 2.144 18.603 -0.704 1.00 97.38 218 ASP A C 1
ATOM 1709 O O . ASP A 1 218 ? 2.176 19.271 0.333 1.00 97.38 218 ASP A O 1
ATOM 1713 N N . ALA A 1 219 ? 1.075 18.570 -1.505 1.00 96.62 219 ALA A N 1
ATOM 1714 C CA . ALA A 1 219 ? -0.155 19.295 -1.204 1.00 96.62 219 ALA A CA 1
ATOM 1715 C C . ALA A 1 219 ? -0.782 18.809 0.112 1.00 96.62 219 ALA A C 1
ATOM 1717 O O . ALA A 1 219 ? -1.102 19.631 0.975 1.00 96.62 219 ALA A O 1
ATOM 1718 N N . LYS A 1 220 ? -0.874 17.486 0.314 1.00 94.81 220 LYS A N 1
ATOM 1719 C CA . LYS A 1 220 ? -1.404 16.914 1.558 1.00 94.81 220 LYS A CA 1
ATOM 1720 C C . LYS A 1 220 ? -0.532 17.260 2.764 1.00 94.81 220 LYS A C 1
ATOM 1722 O O . LYS A 1 220 ? -1.050 17.634 3.808 1.00 94.81 220 LYS A O 1
ATOM 1727 N N . PHE A 1 221 ? 0.793 17.211 2.632 1.00 93.62 221 PHE A N 1
ATOM 1728 C CA . PHE A 1 221 ? 1.695 17.577 3.725 1.00 93.62 221 PHE A CA 1
ATOM 1729 C C . PHE A 1 221 ? 1.570 19.055 4.118 1.00 93.62 221 PHE A C 1
ATOM 1731 O O . PHE A 1 221 ? 1.659 19.399 5.296 1.00 93.62 221 PHE A O 1
ATOM 1738 N N . ALA A 1 222 ? 1.366 19.943 3.140 1.00 93.31 222 ALA A N 1
ATOM 1739 C CA . ALA A 1 222 ? 1.131 21.360 3.394 1.00 93.31 222 ALA A CA 1
ATOM 1740 C C . ALA A 1 222 ? -0.203 21.605 4.122 1.00 93.31 222 ALA A C 1
ATOM 1742 O O . ALA A 1 222 ? -0.249 22.429 5.035 1.00 93.31 222 ALA A O 1
ATOM 1743 N N . GLU A 1 223 ? -1.257 20.867 3.760 1.00 91.88 223 GLU A N 1
ATOM 1744 C CA . GLU A 1 223 ? -2.555 20.878 4.447 1.00 91.88 223 GLU A CA 1
ATOM 1745 C C . GLU A 1 223 ? -2.415 20.448 5.916 1.00 91.88 223 GLU A C 1
ATOM 1747 O O . GLU A 1 223 ? -2.808 21.196 6.810 1.00 91.88 223 GLU A O 1
ATOM 1752 N N . LEU A 1 224 ? -1.769 19.306 6.172 1.00 89.38 224 LEU A N 1
ATOM 1753 C CA . LEU A 1 224 ? -1.546 18.769 7.522 1.00 89.38 224 LEU A CA 1
ATOM 1754 C C . LEU A 1 224 ? -0.753 19.738 8.418 1.00 89.38 224 LEU A C 1
ATOM 1756 O O . LEU A 1 224 ? -1.036 19.877 9.605 1.00 89.38 224 LEU A O 1
ATOM 1760 N N . LYS A 1 225 ? 0.207 20.484 7.853 1.00 84.38 225 LYS A N 1
ATOM 1761 C CA . LYS A 1 225 ? 0.954 21.526 8.583 1.00 84.38 225 LYS A CA 1
ATOM 1762 C C . LYS A 1 225 ? 0.117 22.748 8.961 1.00 84.38 225 LYS A C 1
ATOM 1764 O O . LYS A 1 225 ? 0.491 23.471 9.885 1.00 84.38 225 LYS A O 1
ATOM 1769 N N . ALA A 1 226 ? -0.954 23.032 8.225 1.00 85.56 226 ALA A N 1
ATOM 1770 C CA . ALA A 1 226 ? -1.810 24.183 8.496 1.00 85.56 226 ALA A CA 1
ATOM 1771 C C . ALA A 1 226 ? -2.772 23.931 9.671 1.00 85.56 226 ALA A C 1
ATOM 1773 O O . ALA A 1 226 ? -3.263 24.890 10.272 1.00 85.56 226 ALA A O 1
ATOM 1774 N N . ILE A 1 227 ? -3.016 22.664 10.015 1.00 79.69 227 ILE A N 1
ATOM 1775 C CA . ILE A 1 227 ? -3.909 22.246 11.095 1.00 79.69 227 ILE A CA 1
ATOM 1776 C C . ILE A 1 227 ? -3.097 22.156 12.396 1.00 79.69 227 ILE A C 1
ATOM 1778 O O . ILE A 1 227 ? -2.164 21.365 12.507 1.00 79.69 227 ILE A O 1
ATOM 1782 N N . LYS A 1 228 ? -3.414 23.014 13.375 1.00 63.56 228 LYS A N 1
ATOM 1783 C CA . LYS A 1 228 ? -2.626 23.161 14.615 1.00 63.56 228 LYS A CA 1
ATOM 1784 C C . LYS A 1 228 ? -3.076 22.266 15.775 1.00 63.56 228 LYS A C 1
ATOM 1786 O O . LYS A 1 228 ? -2.278 22.055 16.679 1.00 63.56 228 LYS A O 1
ATOM 1791 N N . ASP A 1 229 ? -4.295 21.728 15.720 1.00 63.94 229 ASP A N 1
ATOM 1792 C CA . ASP A 1 229 ? -4.969 21.104 16.873 1.00 63.94 229 ASP A CA 1
ATOM 1793 C C . ASP A 1 229 ? -5.489 19.679 16.591 1.00 63.94 229 ASP A C 1
ATOM 1795 O O . ASP A 1 229 ? -6.412 19.207 17.252 1.00 63.94 229 ASP A O 1
ATOM 1799 N N . VAL A 1 230 ? -4.933 18.992 15.590 1.00 62.22 230 VAL A N 1
ATOM 1800 C CA . VAL A 1 230 ? -5.268 17.593 15.278 1.00 62.22 230 VAL A CA 1
ATOM 1801 C C . VAL A 1 230 ? -4.001 16.758 15.404 1.00 62.22 230 VAL A C 1
ATOM 1803 O O . VAL A 1 230 ? -2.994 17.086 14.782 1.00 62.22 230 VAL A O 1
ATOM 1806 N N . GLU A 1 231 ? -4.052 15.700 16.218 1.00 69.31 231 GLU A N 1
ATOM 1807 C CA . GLU A 1 231 ? -3.040 14.640 16.200 1.00 69.31 231 GLU A CA 1
ATOM 1808 C C . GLU A 1 231 ? -3.202 13.849 14.896 1.00 69.31 231 GLU A C 1
ATOM 1810 O O . GLU A 1 231 ? -4.139 13.070 14.732 1.00 69.31 231 GLU A O 1
ATOM 1815 N N . ASP A 1 232 ? -2.309 14.104 13.946 1.00 80.50 232 ASP A N 1
ATOM 1816 C CA . ASP A 1 232 ? -2.285 13.551 12.589 1.00 80.50 232 ASP A CA 1
ATOM 1817 C C . ASP A 1 232 ? -0.932 12.878 12.289 1.00 80.50 232 ASP A C 1
ATOM 1819 O O . ASP A 1 232 ? -0.496 12.809 11.138 1.00 80.50 232 ASP A O 1
ATOM 1823 N N . ASP A 1 233 ? -0.243 12.406 13.332 1.00 88.25 233 ASP A N 1
ATOM 1824 C CA . ASP A 1 233 ? 1.108 11.847 13.239 1.00 88.25 233 ASP A CA 1
ATOM 1825 C C . ASP A 1 233 ? 1.172 10.681 12.239 1.00 88.25 233 ASP A C 1
ATOM 1827 O O . ASP A 1 233 ? 2.040 10.680 11.366 1.00 88.25 233 ASP A O 1
ATOM 1831 N N . ASP A 1 234 ? 0.207 9.754 12.276 1.00 90.50 234 ASP A N 1
ATOM 1832 C CA . ASP A 1 234 ? 0.091 8.662 11.300 1.00 90.50 234 ASP A CA 1
ATOM 1833 C C . ASP A 1 234 ? 0.058 9.199 9.858 1.00 90.50 234 ASP A C 1
ATOM 1835 O O . ASP A 1 234 ? 0.839 8.765 9.006 1.00 90.50 234 ASP A O 1
ATOM 1839 N N . ASP A 1 235 ? -0.805 10.178 9.576 1.00 91.75 235 ASP A N 1
ATOM 1840 C CA . ASP A 1 235 ? -0.946 10.768 8.242 1.00 91.75 235 ASP A CA 1
ATOM 1841 C C . ASP A 1 235 ? 0.345 11.476 7.813 1.00 91.75 235 ASP A C 1
ATOM 1843 O O . ASP A 1 235 ? 0.816 11.310 6.683 1.00 91.75 235 ASP A O 1
ATOM 1847 N N . ARG A 1 236 ? 0.972 12.233 8.720 1.00 94.56 236 ARG A N 1
ATOM 1848 C CA . ARG A 1 236 ? 2.250 12.911 8.457 1.00 94.56 236 ARG A CA 1
ATOM 1849 C C . ARG A 1 236 ? 3.359 11.913 8.164 1.00 94.56 236 ARG A C 1
ATOM 1851 O O . ARG A 1 236 ? 4.138 12.135 7.230 1.00 94.56 236 ARG A O 1
ATOM 1858 N N . TYR A 1 237 ? 3.416 10.814 8.913 1.00 96.69 237 TYR A N 1
ATOM 1859 C CA . TYR A 1 237 ? 4.346 9.728 8.656 1.00 96.69 237 TYR A CA 1
ATOM 1860 C C . TYR A 1 237 ? 4.119 9.140 7.261 1.00 96.69 237 TYR A C 1
ATOM 1862 O O . TYR A 1 237 ? 5.058 9.088 6.466 1.00 96.69 237 TYR A O 1
ATOM 1870 N N . TRP A 1 238 ? 2.890 8.729 6.931 1.00 97.19 238 TRP A N 1
ATOM 1871 C CA . TRP A 1 238 ? 2.600 8.033 5.673 1.00 97.19 238 TRP A CA 1
ATOM 1872 C C . TRP A 1 238 ? 2.788 8.911 4.442 1.00 97.19 238 TRP A C 1
ATOM 1874 O O . TRP A 1 238 ? 3.288 8.424 3.422 1.00 97.19 238 TRP A O 1
ATOM 1884 N N . VAL A 1 239 ? 2.480 10.205 4.532 1.00 97.81 239 VAL A N 1
ATOM 1885 C CA . VAL A 1 239 ? 2.779 11.173 3.470 1.00 97.81 239 VAL A CA 1
ATOM 1886 C C . VAL A 1 239 ? 4.290 11.259 3.230 1.00 97.81 239 VAL A C 1
ATOM 1888 O O . VAL A 1 239 ? 4.748 11.161 2.089 1.00 97.81 239 VAL A O 1
ATOM 1891 N N . LEU A 1 240 ? 5.095 11.387 4.288 1.00 98.31 240 LEU A N 1
ATOM 1892 C CA . LEU A 1 240 ? 6.554 11.477 4.172 1.00 98.31 240 LEU A CA 1
ATOM 1893 C C . LEU A 1 240 ? 7.200 10.158 3.723 1.00 98.31 240 LEU A C 1
ATOM 1895 O O . LEU A 1 240 ? 8.100 10.178 2.881 1.00 98.31 240 LEU A O 1
ATOM 1899 N N . ALA A 1 241 ? 6.728 9.018 4.226 1.00 98.44 241 ALA A N 1
ATOM 1900 C CA . ALA A 1 241 ? 7.180 7.693 3.808 1.00 98.44 241 ALA A CA 1
ATOM 1901 C C . ALA A 1 241 ? 6.856 7.428 2.329 1.00 98.44 241 ALA A C 1
ATOM 1903 O O . ALA A 1 241 ? 7.710 6.944 1.586 1.00 98.44 241 ALA A O 1
ATOM 1904 N N . THR A 1 242 ? 5.667 7.836 1.872 1.00 98.62 242 THR A N 1
ATOM 1905 C CA . THR A 1 242 ? 5.277 7.770 0.456 1.00 98.62 242 THR A CA 1
ATOM 1906 C C . THR A 1 242 ? 6.206 8.609 -0.416 1.00 98.62 242 THR A C 1
ATOM 1908 O O . THR A 1 242 ? 6.691 8.136 -1.444 1.00 98.62 242 THR A O 1
ATOM 1911 N N . LYS A 1 243 ? 6.510 9.844 0.003 1.00 98.81 243 LYS A N 1
ATOM 1912 C CA . LYS A 1 243 ? 7.474 10.695 -0.709 1.00 98.81 243 LYS A CA 1
ATOM 1913 C C . LYS A 1 243 ? 8.858 10.058 -0.759 1.00 98.81 243 LYS A C 1
ATOM 1915 O O . LYS A 1 243 ? 9.502 10.106 -1.803 1.00 98.81 243 LYS A O 1
ATOM 1920 N N . ALA A 1 244 ? 9.306 9.439 0.333 1.00 98.81 244 ALA A N 1
ATOM 1921 C CA . ALA A 1 244 ? 10.583 8.739 0.360 1.00 98.81 244 ALA A CA 1
ATOM 1922 C C . ALA A 1 244 ? 10.631 7.591 -0.659 1.00 98.81 244 ALA A C 1
ATOM 1924 O O . ALA A 1 244 ? 11.564 7.524 -1.457 1.00 98.81 244 ALA A O 1
ATOM 1925 N N . GLU A 1 245 ? 9.612 6.727 -0.689 1.00 98.81 245 GLU A N 1
ATOM 1926 C CA . GLU A 1 245 ? 9.511 5.642 -1.673 1.00 98.81 245 GLU A CA 1
ATOM 1927 C C . GLU A 1 245 ? 9.454 6.176 -3.113 1.00 98.81 245 GLU A C 1
ATOM 1929 O O . GLU A 1 245 ? 10.122 5.641 -4.004 1.00 98.81 245 GLU A O 1
ATOM 1934 N N . ALA A 1 246 ? 8.711 7.263 -3.348 1.00 98.88 246 ALA A N 1
ATOM 1935 C CA . ALA A 1 246 ? 8.650 7.911 -4.652 1.00 98.88 246 ALA A CA 1
ATOM 1936 C C . ALA A 1 246 ? 10.035 8.407 -5.094 1.00 98.88 246 ALA A C 1
ATOM 1938 O O . ALA A 1 246 ? 10.460 8.105 -6.208 1.00 98.88 246 ALA A O 1
ATOM 1939 N N . TRP A 1 247 ? 10.777 9.088 -4.215 1.00 98.88 247 TRP A N 1
ATOM 1940 C CA . TRP A 1 247 ? 12.131 9.559 -4.508 1.00 98.88 247 TRP A CA 1
ATOM 1941 C C . TRP A 1 247 ? 13.122 8.424 -4.773 1.00 98.88 247 TRP A C 1
ATOM 1943 O O . TRP A 1 247 ? 13.898 8.525 -5.725 1.00 98.88 247 TRP A O 1
ATOM 1953 N N . VAL A 1 248 ? 13.053 7.316 -4.024 1.00 98.75 248 VAL A N 1
ATOM 1954 C CA . VAL A 1 248 ? 13.839 6.101 -4.320 1.00 98.75 248 VAL A CA 1
ATOM 1955 C C . VAL A 1 248 ? 13.522 5.589 -5.724 1.00 98.75 248 VAL A C 1
ATOM 1957 O O . VAL A 1 248 ? 14.428 5.354 -6.520 1.00 98.75 248 VAL A O 1
ATOM 1960 N N . GLY A 1 249 ? 12.237 5.479 -6.069 1.00 98.25 249 GLY A N 1
ATOM 1961 C CA . GLY A 1 249 ? 11.791 5.049 -7.397 1.00 98.25 249 GLY A CA 1
ATOM 1962 C C . GLY A 1 249 ? 12.178 5.980 -8.548 1.00 98.25 249 GLY A C 1
ATOM 1963 O O . GLY A 1 249 ? 12.158 5.556 -9.703 1.00 98.25 249 GLY A O 1
ATOM 1964 N N . LEU A 1 250 ? 12.536 7.229 -8.245 1.00 98.06 250 LEU A N 1
ATOM 1965 C CA . LEU A 1 250 ? 13.041 8.222 -9.197 1.00 98.06 250 LEU A CA 1
ATOM 1966 C C . LEU A 1 250 ? 14.575 8.333 -9.194 1.00 98.06 250 LEU A C 1
ATOM 1968 O O . LEU A 1 250 ? 15.123 9.144 -9.940 1.00 98.06 250 LEU A O 1
ATOM 1972 N N . GLY A 1 251 ? 15.270 7.518 -8.394 1.00 97.19 251 GLY A N 1
ATOM 1973 C CA . GLY A 1 251 ? 16.731 7.501 -8.309 1.00 97.19 251 GLY A CA 1
ATOM 1974 C C . GLY A 1 251 ? 17.331 8.651 -7.496 1.00 97.19 251 GLY A C 1
ATOM 1975 O O . GLY A 1 251 ? 18.497 8.985 -7.691 1.00 97.19 251 GLY A O 1
ATOM 1976 N N . ASN A 1 252 ? 16.558 9.275 -6.602 1.00 98.25 252 ASN A N 1
ATOM 1977 C CA . ASN A 1 252 ? 17.014 10.378 -5.756 1.00 98.25 252 ASN A CA 1
ATOM 1978 C C . ASN A 1 252 ? 17.037 9.976 -4.271 1.00 98.25 252 ASN A C 1
ATOM 1980 O O . ASN A 1 252 ? 16.192 10.392 -3.477 1.00 98.25 252 ASN A O 1
ATOM 1984 N N . ASP A 1 253 ? 18.029 9.171 -3.883 1.00 97.56 253 ASP A N 1
ATOM 1985 C CA . ASP A 1 253 ? 18.181 8.701 -2.497 1.00 97.56 253 ASP A CA 1
ATOM 1986 C C . ASP A 1 253 ? 18.399 9.845 -1.488 1.00 97.56 253 ASP A C 1
ATOM 1988 O O . ASP A 1 253 ? 18.030 9.717 -0.322 1.00 97.56 253 ASP A O 1
ATOM 1992 N N . ALA A 1 254 ? 18.959 10.981 -1.920 1.00 98.44 254 ALA A N 1
ATOM 1993 C CA . ALA A 1 254 ? 19.183 12.127 -1.042 1.00 98.44 254 ALA A CA 1
ATOM 1994 C C . ALA A 1 254 ? 17.860 12.764 -0.583 1.00 98.44 254 ALA A C 1
ATOM 1996 O O . ALA A 1 254 ? 17.689 13.047 0.603 1.00 98.44 254 ALA A O 1
ATOM 1997 N N . GLU A 1 255 ? 16.906 12.964 -1.499 1.00 98.56 255 GLU A N 1
ATOM 1998 C CA . GLU A 1 255 ? 15.566 13.453 -1.143 1.00 98.56 255 GLU A CA 1
ATOM 1999 C C . GLU A 1 255 ? 14.747 12.398 -0.393 1.00 98.56 255 GLU A C 1
ATOM 2001 O O . GLU A 1 255 ? 13.990 12.740 0.522 1.00 98.56 255 GLU A O 1
ATOM 2006 N N . ALA A 1 256 ? 14.942 11.115 -0.711 1.00 98.62 256 ALA A N 1
ATOM 2007 C CA . ALA A 1 256 ? 14.321 10.034 0.041 1.00 98.62 256 ALA A CA 1
ATOM 2008 C C . ALA A 1 256 ? 14.750 10.046 1.516 1.00 98.62 256 ALA A C 1
ATOM 2010 O O . ALA A 1 256 ? 13.899 10.041 2.406 1.00 98.62 256 ALA A O 1
ATOM 2011 N N . GLU A 1 257 ? 16.054 10.144 1.784 1.00 98.31 257 GLU A N 1
ATOM 2012 C CA . GLU A 1 257 ? 16.595 10.202 3.144 1.00 98.31 257 GLU A CA 1
ATOM 2013 C C . GLU A 1 257 ? 16.104 11.446 3.900 1.00 98.31 257 GLU A C 1
ATOM 2015 O O . GLU A 1 257 ? 15.714 11.346 5.062 1.00 98.31 257 GLU A O 1
ATOM 2020 N N . LYS A 1 258 ? 16.019 12.611 3.241 1.00 98.44 258 LYS A N 1
ATOM 2021 C CA . LYS A 1 258 ? 15.418 13.816 3.844 1.00 98.44 258 LYS A CA 1
ATOM 2022 C C . LYS A 1 258 ? 13.964 13.592 4.263 1.00 98.44 258 LYS A C 1
ATOM 2024 O O . LYS A 1 258 ? 13.562 14.066 5.326 1.00 98.44 258 LYS A O 1
ATOM 2029 N N . CYS A 1 259 ? 13.173 12.900 3.442 1.00 98.38 259 CYS A N 1
ATOM 2030 C CA . CYS A 1 259 ? 11.784 12.577 3.770 1.00 98.38 259 CYS A CA 1
ATOM 2031 C C . CYS A 1 259 ? 11.706 11.609 4.959 1.00 98.38 259 CYS A C 1
ATOM 2033 O O . CYS A 1 259 ? 10.950 11.860 5.896 1.00 98.38 259 CYS A O 1
ATOM 2035 N N . LEU A 1 260 ? 12.538 10.561 4.979 1.00 97.94 260 LEU A N 1
ATOM 2036 C CA . LEU A 1 260 ? 12.600 9.610 6.095 1.00 97.94 260 LEU A CA 1
ATOM 2037 C C . LEU A 1 260 ? 13.038 10.278 7.402 1.00 97.94 260 LEU A C 1
ATOM 2039 O O . LEU A 1 260 ? 12.473 9.993 8.453 1.00 97.94 260 LEU A O 1
ATOM 2043 N N . GLN A 1 261 ? 14.003 11.199 7.356 1.00 97.81 261 GLN A N 1
ATOM 2044 C CA . GLN A 1 261 ? 14.422 11.971 8.528 1.00 97.81 261 GLN A CA 1
ATOM 2045 C C . GLN A 1 261 ? 13.299 12.855 9.069 1.00 97.81 261 GLN A C 1
ATOM 2047 O O . GLN A 1 261 ? 13.102 12.897 10.281 1.00 97.81 261 GLN A O 1
ATOM 2052 N N . GLN A 1 262 ? 12.543 13.510 8.184 1.00 96.94 262 GLN A N 1
ATOM 2053 C CA . GLN A 1 262 ? 11.364 14.285 8.574 1.00 96.94 262 GLN A CA 1
ATOM 2054 C C . GLN A 1 262 ? 10.247 13.407 9.150 1.00 96.94 262 GLN A C 1
ATOM 2056 O O . GLN A 1 262 ? 9.478 13.897 9.968 1.00 96.94 262 GLN A O 1
ATOM 2061 N N . ALA A 1 263 ? 10.155 12.135 8.747 1.00 96.69 263 ALA A N 1
ATOM 2062 C CA . ALA A 1 263 ? 9.125 11.213 9.225 1.00 96.69 263 ALA A CA 1
ATOM 2063 C C . ALA A 1 263 ? 9.394 10.683 10.643 1.00 96.69 263 ALA A C 1
ATOM 2065 O O . ALA A 1 263 ? 8.455 10.289 11.326 1.00 96.69 263 ALA A O 1
ATOM 2066 N N . LYS A 1 264 ? 10.658 10.679 11.102 1.00 95.44 264 LYS A N 1
ATOM 2067 C CA . LYS A 1 264 ? 11.075 10.084 12.390 1.00 95.44 264 LYS A CA 1
ATOM 2068 C C . LYS A 1 264 ? 10.248 10.521 13.609 1.00 95.44 264 LYS A C 1
ATOM 2070 O O . LYS A 1 264 ? 9.949 9.644 14.412 1.00 95.44 264 LYS A O 1
ATOM 2075 N N . PRO A 1 265 ? 9.882 11.806 13.789 1.00 94.31 265 PRO A N 1
ATOM 2076 C CA . PRO A 1 265 ? 9.109 12.234 14.957 1.00 94.31 265 PRO A CA 1
ATOM 2077 C C . PRO A 1 265 ? 7.698 11.639 15.022 1.00 94.31 265 PRO A C 1
ATOM 2079 O O . PRO A 1 265 ? 7.143 11.550 16.107 1.00 94.31 265 PRO A O 1
ATOM 2082 N N . TYR A 1 266 ? 7.149 11.233 13.877 1.00 93.31 266 TYR A N 1
ATOM 2083 C CA . TYR A 1 266 ? 5.792 10.704 13.731 1.00 93.31 266 TYR A CA 1
ATOM 2084 C C . TYR A 1 266 ? 5.762 9.172 13.657 1.00 93.31 266 TYR A C 1
ATOM 2086 O O . TYR A 1 266 ? 4.736 8.569 13.364 1.00 93.31 266 TYR A O 1
ATOM 2094 N N . ALA A 1 267 ? 6.921 8.530 13.799 1.00 93.38 267 ALA A N 1
ATOM 2095 C CA . ALA A 1 267 ? 7.093 7.149 13.403 1.00 93.38 267 ALA A CA 1
ATOM 2096 C C . ALA A 1 267 ? 6.816 6.170 14.542 1.00 93.38 267 ALA A C 1
ATOM 2098 O O . ALA A 1 267 ? 7.478 6.193 15.579 1.00 93.38 267 ALA A O 1
ATOM 2099 N N . GLU A 1 268 ? 5.938 5.209 14.278 1.00 92.81 268 GLU A N 1
ATOM 2100 C CA . GLU A 1 268 ? 5.791 4.012 15.102 1.00 92.81 268 GLU A CA 1
ATOM 2101 C C . GLU A 1 268 ? 6.641 2.861 14.544 1.00 92.81 268 GLU A C 1
ATOM 2103 O O . GLU A 1 268 ? 6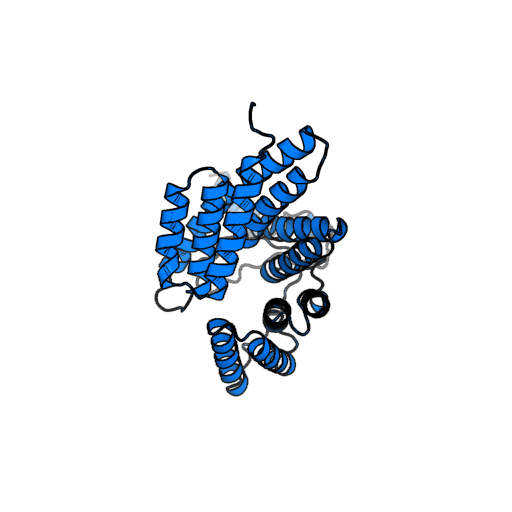.954 2.801 13.348 1.00 92.81 268 GLU A O 1
ATOM 2108 N N . TYR A 1 269 ? 7.009 1.905 15.402 1.00 92.25 269 TYR A N 1
ATOM 2109 C CA . TYR A 1 269 ? 7.909 0.807 15.026 1.00 92.25 269 TYR A CA 1
ATOM 2110 C C . TYR A 1 269 ? 7.406 0.020 13.804 1.00 92.25 269 TYR A C 1
ATOM 2112 O O . TYR A 1 269 ? 8.139 -0.175 12.831 1.00 92.25 269 TYR A O 1
ATOM 2120 N N . TRP A 1 270 ? 6.133 -0.384 13.811 1.00 92.12 270 TRP A N 1
ATOM 2121 C CA . TRP A 1 270 ? 5.547 -1.164 12.719 1.00 92.12 270 TRP A CA 1
ATOM 2122 C C . TRP A 1 270 ? 5.468 -0.385 11.398 1.00 92.12 270 TRP A C 1
ATOM 2124 O O . TRP A 1 270 ? 5.485 -0.997 10.320 1.00 92.12 270 TRP A O 1
ATOM 2134 N N . MET A 1 271 ? 5.370 0.946 11.464 1.00 94.81 271 MET A N 1
ATOM 2135 C CA . MET A 1 271 ? 5.348 1.810 10.288 1.00 94.81 271 MET A CA 1
ATOM 2136 C C . MET A 1 271 ? 6.736 1.857 9.649 1.00 94.81 271 MET A C 1
ATOM 2138 O O . MET A 1 271 ? 6.863 1.578 8.456 1.00 94.81 271 MET A O 1
ATOM 2142 N N . CYS A 1 272 ? 7.779 2.082 10.458 1.00 95.69 272 CYS A N 1
ATOM 2143 C CA . CYS A 1 272 ? 9.181 2.021 10.034 1.00 95.69 272 CYS A CA 1
ATOM 2144 C C . CYS A 1 272 ? 9.526 0.696 9.359 1.00 95.69 272 CYS A C 1
ATOM 2146 O O . CYS A 1 272 ? 10.075 0.695 8.257 1.00 95.69 272 CYS A O 1
ATOM 2148 N N . GLU A 1 273 ? 9.156 -0.421 9.985 1.00 94.62 273 GLU A N 1
ATOM 2149 C CA . GLU A 1 273 ? 9.378 -1.753 9.422 1.00 94.62 273 GLU A CA 1
ATOM 2150 C C . GLU A 1 273 ? 8.673 -1.923 8.070 1.00 94.62 273 GLU A C 1
ATOM 2152 O O . GLU A 1 273 ? 9.270 -2.413 7.111 1.00 94.62 273 GLU A O 1
ATOM 2157 N N . SER A 1 274 ? 7.421 -1.467 7.962 1.00 93.94 274 SER A N 1
ATOM 2158 C CA . SER A 1 274 ? 6.646 -1.568 6.719 1.00 93.94 274 SER A CA 1
ATOM 2159 C C . SER A 1 274 ? 7.272 -0.743 5.587 1.00 93.94 274 SER A C 1
ATOM 2161 O O . SER A 1 274 ? 7.452 -1.259 4.484 1.00 93.94 274 SER A O 1
ATOM 2163 N N . SER A 1 275 ? 7.638 0.513 5.859 1.00 97.25 275 SER A N 1
ATOM 2164 C CA . SER A 1 275 ? 8.254 1.416 4.878 1.00 97.25 275 SER A CA 1
ATOM 2165 C C . SER A 1 275 ? 9.635 0.927 4.446 1.00 97.25 275 SER A C 1
ATOM 2167 O O . SER A 1 275 ? 9.963 0.948 3.260 1.00 97.25 275 SER A O 1
ATOM 2169 N N . LYS A 1 276 ? 10.439 0.420 5.389 1.00 97.50 276 LYS A N 1
ATOM 2170 C CA . LYS A 1 276 ? 11.762 -0.140 5.099 1.00 97.50 276 LYS A CA 1
ATOM 2171 C C . LYS A 1 276 ? 11.670 -1.365 4.192 1.00 97.50 276 LYS A C 1
ATOM 2173 O O . LYS A 1 276 ? 12.359 -1.411 3.177 1.00 97.50 276 LYS A O 1
ATOM 2178 N N . GLN A 1 277 ? 10.806 -2.326 4.524 1.00 97.00 277 GLN A N 1
ATOM 2179 C CA . GLN A 1 277 ? 10.609 -3.537 3.717 1.00 97.00 277 GLN A CA 1
ATOM 2180 C C . GLN A 1 277 ? 10.203 -3.196 2.279 1.00 97.00 277 GLN A C 1
ATOM 2182 O O . GLN A 1 277 ? 10.738 -3.765 1.328 1.00 97.00 277 GLN A O 1
ATOM 2187 N N . GLN A 1 278 ? 9.293 -2.235 2.123 1.00 97.88 278 GLN A N 1
ATOM 2188 C CA . GLN A 1 278 ? 8.840 -1.750 0.825 1.00 97.88 278 GLN A CA 1
ATOM 2189 C C . GLN A 1 278 ? 9.971 -1.102 0.013 1.00 97.88 278 GLN A C 1
ATOM 2191 O O . GLN A 1 278 ? 10.184 -1.468 -1.143 1.00 97.88 278 GLN A O 1
ATOM 2196 N N . ILE A 1 279 ? 10.710 -0.160 0.608 1.00 98.56 279 ILE A N 1
ATOM 2197 C CA . ILE A 1 279 ? 11.810 0.556 -0.056 1.00 98.56 279 ILE A CA 1
ATOM 2198 C C . ILE A 1 279 ? 12.938 -0.404 -0.443 1.00 98.56 279 ILE A C 1
ATOM 2200 O O . ILE A 1 279 ? 13.461 -0.323 -1.556 1.00 98.56 279 ILE A O 1
ATOM 2204 N N . ASP A 1 280 ? 13.297 -1.333 0.442 1.00 98.31 280 ASP A N 1
ATOM 2205 C CA . ASP A 1 280 ? 14.331 -2.327 0.160 1.00 98.31 280 ASP A CA 1
ATOM 2206 C C . ASP A 1 280 ? 13.900 -3.238 -1.003 1.00 98.31 280 ASP A C 1
ATOM 2208 O O . ASP A 1 280 ? 14.689 -3.471 -1.920 1.00 98.31 280 ASP A O 1
ATOM 2212 N N . ALA A 1 281 ? 12.634 -3.674 -1.041 1.00 98.06 281 ALA A N 1
ATOM 2213 C CA . ALA A 1 281 ? 12.085 -4.427 -2.170 1.00 98.06 281 ALA A CA 1
ATOM 2214 C C . ALA A 1 281 ? 12.075 -3.607 -3.472 1.00 98.06 281 ALA A C 1
ATOM 2216 O O . ALA A 1 281 ? 12.456 -4.117 -4.527 1.00 98.06 281 ALA A O 1
ATOM 2217 N N . LEU A 1 282 ? 11.700 -2.325 -3.407 1.00 98.62 282 LEU A N 1
ATOM 2218 C CA . LEU A 1 282 ? 11.720 -1.430 -4.562 1.00 98.62 282 LEU A CA 1
ATOM 2219 C C . LEU A 1 282 ? 13.135 -1.305 -5.133 1.00 98.62 282 LEU A C 1
ATOM 2221 O O . LEU A 1 282 ? 13.317 -1.431 -6.342 1.00 98.62 282 LEU A O 1
ATOM 2225 N N . ARG A 1 283 ? 14.152 -1.133 -4.283 1.00 98.25 283 ARG A N 1
ATOM 2226 C CA . ARG A 1 283 ? 15.554 -1.071 -4.726 1.00 98.25 283 ARG A CA 1
ATOM 2227 C C . ARG A 1 283 ? 15.977 -2.324 -5.491 1.00 98.25 283 ARG A C 1
ATOM 2229 O O . ARG A 1 283 ? 16.646 -2.196 -6.512 1.00 98.25 283 ARG A O 1
ATOM 2236 N N . GLN A 1 284 ? 15.552 -3.513 -5.059 1.00 97.56 284 GLN A N 1
ATOM 2237 C CA . GLN A 1 284 ? 15.835 -4.759 -5.787 1.00 97.56 284 GLN A CA 1
ATOM 2238 C C . GLN A 1 284 ? 15.173 -4.789 -7.172 1.00 97.56 284 GLN A C 1
ATOM 2240 O O . GLN A 1 284 ? 15.786 -5.225 -8.147 1.00 97.56 284 GLN A O 1
ATOM 2245 N N . LEU A 1 285 ? 13.940 -4.287 -7.284 1.00 97.50 285 LEU A N 1
ATOM 2246 C CA . LEU A 1 285 ? 13.245 -4.183 -8.571 1.00 97.50 285 LEU A CA 1
ATOM 2247 C C . LEU A 1 285 ? 13.950 -3.197 -9.516 1.00 97.50 285 LEU A C 1
ATOM 2249 O O . LEU A 1 285 ? 14.085 -3.479 -10.705 1.00 97.50 285 LEU A O 1
ATOM 2253 N N . LEU A 1 286 ? 14.438 -2.067 -8.996 1.00 96.88 286 LEU A N 1
ATOM 2254 C CA . LEU A 1 286 ? 15.127 -1.042 -9.789 1.00 96.88 286 LEU A CA 1
ATOM 2255 C C . LEU A 1 286 ? 16.494 -1.504 -10.319 1.00 96.88 286 LEU A C 1
ATOM 2257 O O . LEU A 1 286 ? 16.876 -1.101 -11.416 1.00 96.88 286 LEU A O 1
ATOM 2261 N N . GLN A 1 287 ? 17.216 -2.370 -9.595 1.00 94.75 287 GLN A N 1
ATOM 2262 C CA . GLN A 1 287 ? 18.494 -2.931 -10.068 1.00 94.75 287 GLN A CA 1
ATOM 2263 C C . GLN A 1 287 ? 18.341 -3.688 -11.395 1.00 94.75 287 GLN A C 1
ATOM 2265 O O . GLN A 1 287 ? 19.210 -3.610 -12.260 1.00 94.75 287 GLN A O 1
ATOM 2270 N N . ASN A 1 288 ? 17.201 -4.356 -11.582 1.00 90.00 288 ASN A N 1
ATOM 2271 C CA . ASN A 1 288 ? 16.875 -5.121 -12.785 1.00 90.00 288 ASN A CA 1
ATOM 2272 C C . ASN A 1 288 ? 15.951 -4.344 -13.740 1.00 90.00 288 ASN A C 1
ATOM 2274 O O . ASN A 1 288 ? 15.143 -4.942 -14.450 1.00 90.00 288 ASN A O 1
ATOM 2278 N N . SER A 1 289 ? 16.039 -3.010 -13.742 1.00 93.62 289 SER A N 1
ATOM 2279 C CA . SER A 1 289 ? 15.183 -2.155 -14.565 1.00 93.62 289 SER A CA 1
ATOM 2280 C C . SER A 1 289 ? 15.293 -2.496 -16.064 1.00 93.62 289 SER A C 1
ATOM 2282 O O . SER A 1 289 ? 16.399 -2.485 -16.614 1.00 93.62 289 SER A O 1
ATOM 2284 N N . PRO A 1 290 ? 14.165 -2.704 -16.776 1.00 93.12 290 PRO A N 1
ATOM 2285 C CA . PRO A 1 290 ? 14.153 -2.904 -18.227 1.00 93.12 290 PRO A CA 1
ATOM 2286 C C . PRO A 1 290 ? 14.524 -1.631 -19.006 1.00 93.12 290 PRO A C 1
ATOM 2288 O O . PRO A 1 290 ? 14.702 -1.689 -20.225 1.00 93.12 290 PRO A O 1
ATOM 2291 N N . LEU A 1 291 ? 14.632 -0.492 -18.308 1.00 90.69 291 LEU A N 1
ATOM 2292 C CA . LEU A 1 291 ? 15.084 0.783 -18.862 1.00 90.69 291 LEU A CA 1
ATOM 2293 C C . LEU A 1 291 ? 16.613 0.880 -18.951 1.00 90.69 291 LEU A C 1
ATOM 2295 O O . LEU A 1 291 ? 17.124 1.791 -19.594 1.00 90.69 291 LEU A O 1
ATOM 2299 N N . ASN A 1 292 ? 17.352 -0.035 -18.317 1.00 86.62 292 ASN A N 1
ATOM 2300 C CA . ASN A 1 292 ? 18.808 -0.041 -18.392 1.00 86.62 292 ASN A CA 1
ATOM 2301 C C . ASN A 1 292 ? 19.258 -0.267 -19.848 1.00 86.62 292 ASN A C 1
ATOM 2303 O O . ASN A 1 292 ? 18.909 -1.273 -20.469 1.00 86.62 292 ASN A O 1
ATOM 2307 N N . GLY A 1 293 ? 20.048 0.666 -20.385 1.00 74.56 293 GLY A N 1
ATOM 2308 C CA . GLY A 1 293 ? 20.574 0.602 -21.753 1.00 74.56 293 GLY A CA 1
ATOM 2309 C C . GLY A 1 293 ? 19.628 1.108 -22.851 1.00 74.56 293 GLY A C 1
ATOM 2310 O O . GLY A 1 293 ? 19.921 0.875 -24.023 1.00 74.56 293 GLY A O 1
ATOM 2311 N N . LEU A 1 294 ? 18.515 1.757 -22.486 1.00 76.69 294 LEU A N 1
ATOM 2312 C CA . LEU A 1 294 ? 17.781 2.683 -23.363 1.00 76.69 294 LEU A CA 1
ATOM 2313 C C . LEU A 1 294 ? 18.421 4.075 -23.300 1.00 76.69 294 LEU A C 1
ATOM 2315 O O . LEU A 1 294 ? 18.411 4.754 -24.348 1.00 76.69 294 LEU A O 1
#

Secondary structure (DSSP, 8-state):
-HHHHHHHHHHHTT----THHHH-TTPPPPP--------PPP----S------------HHHHHHHHHHHHHHHTT-HHHHHHHHHHHHHH-TT-HHHHHHHHHHHHHH--S-HHHHHHHHHHHHHTT-TTT---HHHHHHHHHHHHHHHHHH--HHHHHHHHHHHHHHHHHH--HHHHHHHHHHHHHHHHH-S-HHHHHHHHHHHHHHHHHHHHHHHHHHHHHHH-SS---HHHHHHHHHHHHHHHHHTT-HHHHHHHHHHHGGG--HHHHHHHHHHHHHHHHHHHT-TTTT-

pLDDT: mean 86.86, std 19.65, range [25.66, 98.94]

Foldseek 3Di:
DVVVVVVVVVVVVPDDPDCVCVVCVPDDDDDDPPDPDDDDDDDDDPDDDPDPDDPPDPDVVLVVLVVVLVVCVLVLVLVSNLVSLVVNCVVPVPDLVSLLSNLVSQCSNCPVHNQVSLVVSLVSLCVVVLVPDQDLSSLLSQLVSLVVNCVVPVDVVSLVSSLVSLCSSCVRPVDLSSLQSNLLSLLVVLVVDPDLVSNQVSLVSSLVSLVSSLVSLVVVLVVVVVDDPDPCLVVLLSSLLSNLLSCLSNVNNVSSVVSNVSNVVSDRPVSVVVSVVSSVSSNVSVVVRSPPPD

Radius of gyration: 22.95 Å; chains: 1; bounding box: 58×65×52 Å

Sequence (294 aa):
QLLKQAIIDIVDAEQNDSPVYTFLNNLEPPSERIAPTVKASATVSAAAAETPLAPESVNPAASELLQQAIEAKKNSDFLLAKALYTSLHKLSPRQSQWVQQLALATYKAKYPDPLNALLEAKQILQTLQPEAANNAETLGIWGAIHKRLFDINRNRADLDTAIGAYEKGYRLQNDYYNGINWAFLLNVRASLTRDRAEAITDFMLARRTREDVLKIADAKFAELKAIKDVEDDDDRYWVLATKAEAWVGLGNDAEAEKCLQQAKPYAEYWMCESSKQQIDALRQLLQNSPLNGL